Protein AF-A0A8J5MDT6-F1 (afdb_monomer)

Mean predicted aligned error: 13.8 Å

Secondary structure (DSSP, 8-state):
------------PPP--HHHHHHHTS-STTHHHHHHSS-HHHHHHHHHHHHHHHHHH--STT--HHHHHHHHHHHHTT--HHHHHHTTT--HHHHHHHHHHHHHHHHH-GGG-------HHHHHHHHHHHHHHSGGG-S-S--STTS-----PPPPPHHHHSSHHHHTTTTGGG--------

pLDDT: mean 74.04, std 18.77, range [28.3, 94.19]

Radius of gyration: 22.98 Å; Cα contacts (8 Å, |Δi|>4): 116; chains: 1; bounding box: 79×36×58 Å

Nearest PDB structures (foldseek):
  5xym-assembly1_Q  TM=2.644E-01  e=5.176E+00  Mycolicibacterium smegmatis MC2 155
  9d7s-assembly1_1U  TM=2.833E-01  e=6.762E+00  Thermus thermophilus HB8
  5hcr-assembly1_1U  TM=2.808E-01  e=7.939E+00  Thermus thermophilus HB8

Organism: NCBI:txid2496075

Foldseek 3Di:
DDDPPPPPDPPPDDAQDPVCCCVPQVVPVCSCCLQQVDDPVVVVVVQVQLQVQLCVLPVDPPDRSSLLCQLLSNVVSPHDPCRSCVSGVDDPVVSVSSNVSNVVSLCPRPVNDDDFDPDPVVQVVQQVVQLVVDDVSQSHSDRDDPQQDDDDDDQDDCVGPVDSVVVCVVVVVRPDDDPDDD

Sequence (182 aa):
MYAFNVRSEKTVFPPFLWSGYISGVLARPGGFQRRYRMSYDEFSQLCGLQEPTLRILHTYPSVHAVIVLHRTLRWLAGGSYDDISAVAMMSVPTFFGYVNSGKTALLACEELAIRFQTARDEMKAQCEAFATKSLEGVLRGCIRDVDGWLCKIKTPTKREAGHVTSFFWALRLLRYKCTSLI

Solvent-accessible surface area (backbone atoms only — not comparable to full-atom values): 11335 Å² total; per-residue (Å²): 140,82,83,82,78,77,73,75,76,78,77,78,70,78,78,69,52,64,69,58,46,44,67,58,76,32,59,48,91,62,36,45,34,75,53,56,74,44,52,68,66,61,50,52,51,49,31,64,68,40,36,69,55,41,44,69,78,37,83,52,88,85,62,48,38,60,64,29,44,51,49,26,40,28,44,74,65,67,49,51,68,68,68,63,34,66,70,54,77,58,55,70,68,60,52,54,49,33,31,49,52,33,49,52,38,54,72,68,32,71,93,67,52,84,79,77,80,82,51,67,68,62,42,48,53,42,14,52,54,40,20,72,74,28,75,93,45,72,41,61,81,40,64,71,90,82,63,81,80,85,76,87,72,82,80,63,47,55,87,76,56,68,49,53,71,64,67,49,65,79,56,62,82,70,75,71,85,86,87,85,85,134

Structure (mmCIF, N/CA/C/O backbone):
data_AF-A0A8J5MDT6-F1
#
_entry.id   AF-A0A8J5MDT6-F1
#
loop_
_atom_site.group_PDB
_atom_site.id
_atom_site.type_symbol
_atom_site.label_atom_id
_atom_site.label_alt_id
_atom_site.label_comp_id
_atom_site.label_asym_id
_atom_site.label_entity_id
_atom_site.label_seq_id
_atom_site.pdbx_PDB_ins_code
_atom_site.Cartn_x
_atom_site.Cartn_y
_atom_site.Cartn_z
_atom_site.occupancy
_atom_site.B_iso_or_equiv
_atom_site.auth_seq_id
_atom_site.auth_comp_id
_atom_site.auth_asym_id
_atom_site.auth_atom_id
_atom_site.pdbx_PDB_model_num
ATOM 1 N N . MET A 1 1 ? 55.042 -1.200 -14.329 1.00 34.59 1 MET A N 1
ATOM 2 C CA . MET A 1 1 ? 53.905 -0.794 -13.477 1.00 34.59 1 MET A CA 1
ATOM 3 C C . MET A 1 1 ? 52.784 -0.349 -14.413 1.00 34.59 1 MET A C 1
ATOM 5 O O . MET A 1 1 ? 52.795 0.786 -14.859 1.00 34.59 1 MET A O 1
ATOM 9 N N . TYR A 1 2 ? 51.911 -1.272 -14.830 1.00 31.11 2 TYR A N 1
ATOM 10 C CA . TYR A 1 2 ? 50.769 -0.965 -15.700 1.00 31.11 2 TYR A CA 1
ATOM 11 C C . TYR A 1 2 ? 49.520 -0.857 -14.825 1.00 31.11 2 TYR A C 1
ATOM 13 O O . TYR A 1 2 ? 49.143 -1.821 -14.163 1.00 31.11 2 TYR A O 1
ATOM 21 N N . ALA A 1 3 ? 48.921 0.331 -14.784 1.00 35.47 3 ALA A N 1
ATOM 22 C CA . ALA A 1 3 ? 47.657 0.561 -14.103 1.00 35.47 3 ALA A CA 1
ATOM 23 C C . ALA A 1 3 ? 46.526 -0.080 -14.922 1.00 35.47 3 ALA A C 1
ATOM 25 O O . ALA A 1 3 ? 46.226 0.366 -16.030 1.00 35.47 3 ALA A O 1
ATOM 26 N N . PHE A 1 4 ? 45.903 -1.129 -14.382 1.00 34.78 4 PHE A N 1
ATOM 27 C CA . PHE A 1 4 ? 44.646 -1.652 -14.908 1.00 34.78 4 PHE A CA 1
ATOM 28 C C . PHE A 1 4 ? 43.549 -0.616 -14.661 1.00 34.78 4 PHE A C 1
ATOM 30 O O . PHE A 1 4 ? 43.058 -0.446 -13.546 1.00 34.78 4 PHE A O 1
ATOM 37 N N . ASN A 1 5 ? 43.181 0.102 -15.717 1.00 39.88 5 ASN A N 1
ATOM 38 C CA . ASN A 1 5 ? 42.024 0.980 -15.728 1.00 39.88 5 ASN A CA 1
ATOM 39 C C . ASN A 1 5 ? 40.770 0.108 -15.878 1.00 39.88 5 ASN A C 1
ATOM 41 O O . ASN A 1 5 ? 40.308 -0.155 -16.988 1.00 39.88 5 ASN A O 1
ATOM 45 N N . VAL A 1 6 ? 40.250 -0.394 -14.756 1.00 41.84 6 VAL A N 1
ATOM 46 C CA . VAL A 1 6 ? 38.945 -1.061 -14.720 1.00 41.84 6 VAL A CA 1
ATOM 47 C C . VAL A 1 6 ? 37.882 0.032 -14.810 1.00 41.84 6 VAL A C 1
ATOM 49 O O . VAL A 1 6 ? 37.354 0.502 -13.804 1.00 41.84 6 VAL A O 1
ATOM 52 N N . ARG A 1 7 ? 37.572 0.476 -16.033 1.00 40.22 7 ARG A N 1
ATOM 53 C CA . ARG A 1 7 ? 36.274 1.105 -16.297 1.00 40.22 7 ARG A CA 1
ATOM 54 C C . ARG A 1 7 ? 35.228 0.062 -15.930 1.00 40.22 7 ARG A C 1
ATOM 56 O O . ARG A 1 7 ? 35.138 -0.957 -16.606 1.00 40.22 7 ARG A O 1
ATOM 63 N N . SER A 1 8 ? 34.486 0.293 -14.849 1.00 44.97 8 SER A N 1
ATOM 64 C CA . SER A 1 8 ? 33.349 -0.556 -14.527 1.00 44.97 8 SER A CA 1
ATOM 65 C C . SER A 1 8 ? 32.383 -0.502 -15.706 1.00 44.97 8 SER A C 1
ATOM 67 O O . SER A 1 8 ? 31.845 0.552 -16.057 1.00 44.97 8 SER A O 1
ATOM 69 N N . GLU A 1 9 ? 32.210 -1.639 -16.373 1.00 41.88 9 GLU A N 1
ATOM 70 C CA . GLU A 1 9 ? 31.070 -1.838 -17.249 1.00 41.88 9 GLU A CA 1
ATOM 71 C C . GLU A 1 9 ? 29.835 -1.526 -16.412 1.00 41.88 9 GLU A C 1
ATOM 73 O O . GLU A 1 9 ? 29.580 -2.159 -15.384 1.00 41.88 9 GLU A O 1
ATOM 78 N N . LYS A 1 10 ? 29.092 -0.489 -16.805 1.00 43.84 10 LYS A N 1
ATOM 79 C CA . LYS A 1 10 ? 27.759 -0.265 -16.264 1.00 43.84 10 LYS A CA 1
ATOM 80 C C . LYS A 1 10 ? 26.951 -1.478 -16.694 1.00 43.84 10 LYS A C 1
ATOM 82 O O . LYS A 1 10 ? 26.523 -1.547 -17.842 1.00 43.84 10 LYS A O 1
ATOM 87 N N . THR A 1 11 ? 26.795 -2.446 -15.801 1.00 40.41 11 THR A N 1
ATOM 88 C CA . THR A 1 11 ? 25.874 -3.559 -15.976 1.00 40.41 11 THR A CA 1
ATOM 89 C C . THR A 1 11 ? 24.492 -2.947 -16.159 1.00 40.41 11 THR A C 1
ATOM 91 O O . THR A 1 11 ? 23.877 -2.441 -15.221 1.00 40.41 11 THR A O 1
ATOM 94 N N . VAL A 1 12 ? 24.042 -2.884 -17.412 1.00 46.53 12 VAL A N 1
ATOM 95 C CA . VAL A 1 12 ? 22.693 -2.446 -17.749 1.00 46.53 12 VAL A CA 1
ATOM 96 C C . VAL A 1 12 ? 21.788 -3.606 -17.378 1.00 46.53 12 VAL A C 1
ATOM 98 O O . VAL A 1 12 ? 21.647 -4.570 -18.127 1.00 46.53 12 VAL A O 1
ATOM 101 N N . PHE A 1 13 ? 21.243 -3.555 -16.168 1.00 48.62 13 PHE A N 1
ATOM 102 C CA . PHE A 1 13 ? 20.268 -4.541 -15.733 1.00 48.62 13 PHE A CA 1
ATOM 103 C C . PHE A 1 13 ? 18.990 -4.396 -16.565 1.00 48.62 13 PHE A C 1
ATOM 105 O O . PHE A 1 13 ? 18.588 -3.268 -16.876 1.00 48.62 13 PHE A O 1
ATOM 112 N N . PRO A 1 14 ? 18.351 -5.514 -16.947 1.00 55.12 14 PRO A N 1
ATOM 113 C CA . PRO A 1 14 ? 17.108 -5.455 -17.692 1.00 55.12 14 PRO A CA 1
ATOM 114 C C . PRO A 1 14 ? 16.047 -4.708 -16.870 1.00 55.12 14 PRO A C 1
ATOM 116 O O . PRO A 1 14 ? 16.011 -4.836 -15.641 1.00 55.12 14 PRO A O 1
ATOM 119 N N . PRO A 1 15 ? 15.181 -3.917 -17.524 1.00 66.06 15 PRO A N 1
ATOM 120 C CA . PRO A 1 15 ? 14.106 -3.219 -16.838 1.00 66.06 15 PRO A CA 1
ATOM 121 C C . PRO A 1 15 ? 13.220 -4.229 -16.109 1.00 66.06 15 PRO A C 1
ATOM 123 O O . PRO A 1 15 ? 12.985 -5.334 -16.594 1.00 66.06 15 PRO A O 1
ATOM 126 N N . PHE A 1 16 ? 12.716 -3.851 -14.936 1.00 75.56 16 PHE A N 1
ATOM 127 C CA . PHE A 1 16 ? 11.776 -4.682 -14.189 1.00 75.56 16 PHE A CA 1
ATOM 128 C C . PHE A 1 16 ? 10.553 -5.027 -15.056 1.00 75.56 16 PHE A C 1
ATOM 130 O O . PHE A 1 16 ? 9.755 -4.153 -15.399 1.00 75.56 16 PHE A O 1
ATOM 137 N N . LEU A 1 17 ? 10.404 -6.311 -15.397 1.00 80.25 17 LEU A N 1
ATOM 138 C CA . LEU A 1 17 ? 9.296 -6.818 -16.204 1.00 80.25 17 LEU A CA 1
ATOM 139 C C . LEU A 1 17 ? 8.164 -7.300 -15.297 1.00 80.25 17 LEU A C 1
ATOM 141 O O . LEU A 1 17 ? 8.220 -8.390 -14.723 1.00 80.25 17 LEU A O 1
ATOM 145 N N . TRP A 1 18 ? 7.100 -6.501 -15.211 1.00 83.75 18 TRP A N 1
ATOM 146 C CA . TRP A 1 18 ? 5.908 -6.834 -14.425 1.00 83.75 18 TRP A CA 1
ATOM 147 C C . TRP A 1 18 ? 5.300 -8.192 -14.802 1.00 83.75 18 TRP A C 1
ATOM 149 O O . TRP A 1 18 ? 4.945 -8.979 -13.927 1.00 83.75 18 TRP A O 1
ATOM 159 N N . SER A 1 19 ? 5.238 -8.504 -16.098 1.00 83.12 19 SER A N 1
ATOM 160 C CA . SER A 1 19 ? 4.716 -9.778 -16.606 1.00 83.12 19 SER A CA 1
ATOM 161 C C . SER A 1 19 ? 5.521 -10.985 -16.110 1.00 83.12 19 SER A C 1
ATOM 163 O O . SER A 1 19 ? 4.940 -11.993 -15.701 1.00 83.12 19 SER A O 1
ATOM 165 N N . GLY A 1 20 ? 6.852 -10.871 -16.075 1.00 83.06 20 GLY A N 1
ATOM 166 C CA . GLY A 1 20 ? 7.742 -11.889 -15.511 1.00 83.06 20 GLY A CA 1
ATOM 167 C C . GLY A 1 20 ? 7.552 -12.048 -14.001 1.00 83.06 20 GLY A C 1
ATOM 168 O O . GLY A 1 20 ? 7.506 -13.161 -13.481 1.00 83.06 20 GLY A O 1
ATOM 169 N N . TYR A 1 21 ? 7.356 -10.938 -13.286 1.00 83.56 21 TYR A N 1
ATOM 170 C CA . TYR A 1 21 ? 7.094 -10.971 -11.848 1.00 83.56 21 TYR A CA 1
ATOM 171 C C . TYR A 1 21 ? 5.759 -11.648 -11.506 1.00 83.56 21 TYR A C 1
ATOM 173 O O . TYR A 1 21 ? 5.698 -12.465 -10.582 1.00 83.56 21 TYR A O 1
ATOM 181 N N . ILE A 1 22 ? 4.707 -11.356 -12.277 1.00 83.50 22 ILE A N 1
ATOM 182 C CA . ILE A 1 22 ? 3.384 -11.972 -12.129 1.00 83.50 22 ILE A CA 1
ATOM 183 C C . ILE A 1 22 ? 3.453 -13.478 -12.396 1.00 83.50 22 ILE A C 1
ATOM 185 O O . ILE A 1 22 ? 3.035 -14.270 -11.553 1.00 83.50 22 ILE A O 1
ATOM 189 N N . SER A 1 23 ? 4.024 -13.872 -13.537 1.00 82.62 23 SER A N 1
ATOM 190 C CA . SER A 1 23 ? 4.109 -15.277 -13.964 1.00 82.62 23 SER A CA 1
ATOM 191 C C . SER A 1 23 ? 5.090 -16.123 -13.144 1.00 82.62 23 SER A C 1
ATOM 193 O O . SER A 1 23 ? 4.925 -17.336 -13.069 1.00 82.62 23 SER A O 1
ATOM 195 N N . GLY A 1 24 ? 6.082 -15.511 -12.494 1.00 80.88 24 GLY A N 1
ATOM 196 C CA . GLY A 1 24 ? 7.022 -16.208 -11.617 1.00 80.88 24 GLY A CA 1
ATOM 197 C C . GLY A 1 24 ? 6.611 -16.168 -10.145 1.00 80.88 24 GLY A C 1
ATOM 198 O O . GLY A 1 24 ? 6.168 -17.156 -9.561 1.00 80.88 24 GLY A O 1
ATOM 199 N N . VAL A 1 25 ? 6.790 -15.006 -9.513 1.00 71.12 25 VAL A N 1
ATOM 200 C CA . VAL A 1 25 ? 6.700 -14.844 -8.049 1.00 71.12 25 VAL A CA 1
ATOM 201 C C . VAL A 1 25 ? 5.254 -14.896 -7.552 1.00 71.12 25 VAL A C 1
ATOM 203 O O . VAL A 1 25 ? 5.004 -15.317 -6.416 1.00 71.12 25 VAL A O 1
ATOM 206 N N . LEU A 1 26 ? 4.299 -14.479 -8.387 1.00 79.44 26 LEU A N 1
ATOM 207 C CA . LEU A 1 26 ? 2.890 -14.337 -8.010 1.00 79.44 26 LEU A CA 1
ATOM 208 C C . LEU A 1 26 ? 1.976 -15.423 -8.588 1.00 79.44 26 LEU A C 1
ATOM 210 O O . LEU A 1 26 ? 0.809 -15.459 -8.210 1.00 79.44 26 LEU A O 1
ATOM 214 N N . ALA A 1 27 ? 2.498 -16.343 -9.405 1.00 79.75 27 ALA A N 1
ATOM 215 C CA . ALA A 1 27 ? 1.718 -17.410 -10.041 1.00 79.75 27 ALA A CA 1
ATOM 216 C C . ALA A 1 27 ? 1.129 -18.435 -9.060 1.00 79.75 27 ALA A C 1
ATOM 218 O O . ALA A 1 27 ? 0.229 -19.197 -9.408 1.00 79.75 27 ALA A O 1
ATOM 219 N N . ARG A 1 28 ? 1.606 -18.465 -7.810 1.00 81.50 28 ARG A N 1
ATOM 220 C CA . ARG A 1 28 ? 1.028 -19.329 -6.774 1.00 81.50 28 ARG A CA 1
ATOM 221 C C . ARG A 1 28 ? -0.389 -18.854 -6.419 1.00 81.50 28 ARG A C 1
ATOM 223 O O . ARG A 1 28 ? -0.572 -17.649 -6.231 1.00 81.50 28 ARG A O 1
ATOM 230 N N . PRO A 1 29 ? -1.360 -19.758 -6.186 1.00 77.88 29 PRO A N 1
ATOM 231 C CA . PRO A 1 29 ? -2.708 -19.381 -5.761 1.00 77.88 29 PRO A CA 1
ATOM 232 C C . PRO A 1 29 ? -2.702 -18.428 -4.555 1.00 77.88 29 PRO A C 1
ATOM 234 O O . PRO A 1 29 ? -2.031 -18.670 -3.541 1.00 77.88 29 PRO A O 1
ATOM 237 N N . GLY A 1 30 ? -3.399 -17.295 -4.688 1.00 81.94 30 GLY A N 1
ATOM 238 C CA . GLY A 1 30 ? -3.454 -16.228 -3.679 1.00 81.94 30 GLY A CA 1
ATOM 239 C C . GLY A 1 30 ? -2.128 -15.495 -3.425 1.00 81.94 30 GLY A C 1
ATOM 240 O O . GLY A 1 30 ? -2.023 -14.746 -2.455 1.00 81.94 30 GLY A O 1
ATOM 241 N N . GLY A 1 31 ? -1.097 -15.705 -4.252 1.00 85.19 31 GLY A N 1
ATOM 242 C CA . GLY A 1 31 ? 0.218 -15.076 -4.102 1.00 85.19 31 GLY A CA 1
ATOM 243 C C . GLY A 1 31 ? 0.151 -13.553 -4.173 1.00 85.19 31 GLY A C 1
ATOM 244 O O . GLY A 1 31 ? 0.799 -12.876 -3.373 1.00 85.19 31 GLY A O 1
ATOM 245 N N . PHE A 1 32 ? -0.692 -13.031 -5.067 1.00 88.31 32 PHE A N 1
ATOM 246 C CA . PHE A 1 32 ? -0.976 -11.603 -5.171 1.00 88.31 32 PHE A CA 1
ATOM 247 C C . PHE A 1 32 ? -1.664 -11.080 -3.898 1.00 88.31 32 PHE A C 1
ATOM 249 O O . PHE A 1 32 ? -1.111 -10.235 -3.197 1.00 88.31 32 PHE A O 1
ATOM 256 N N . GLN A 1 33 ? -2.798 -11.678 -3.524 1.00 88.81 33 GLN A N 1
ATOM 257 C CA . GLN A 1 33 ? -3.576 -11.313 -2.333 1.00 88.81 33 GLN A CA 1
ATOM 258 C C . GLN A 1 33 ? -2.734 -11.266 -1.056 1.00 88.81 33 GLN A C 1
ATOM 260 O O . GLN A 1 33 ? -2.771 -10.289 -0.318 1.00 88.81 33 GLN A O 1
ATOM 265 N N . ARG A 1 34 ? -1.888 -12.271 -0.810 1.00 87.38 34 ARG A N 1
ATOM 266 C CA . ARG A 1 34 ? -1.035 -12.287 0.389 1.00 87.38 34 ARG A CA 1
ATOM 267 C C . ARG A 1 34 ? 0.008 -11.167 0.411 1.00 87.38 34 ARG A C 1
ATOM 269 O O . ARG A 1 34 ? 0.370 -10.700 1.485 1.00 87.38 34 ARG A O 1
ATOM 276 N N . ARG A 1 35 ? 0.524 -10.753 -0.751 1.00 87.94 35 ARG A N 1
ATOM 277 C CA . ARG A 1 35 ? 1.601 -9.752 -0.836 1.00 87.94 35 ARG A CA 1
ATOM 278 C C . ARG A 1 35 ? 1.100 -8.316 -0.897 1.00 87.94 35 ARG A C 1
ATOM 280 O O . ARG A 1 35 ? 1.822 -7.445 -0.415 1.00 87.94 35 ARG A O 1
ATOM 287 N N . TYR A 1 36 ? -0.066 -8.091 -1.497 1.00 89.38 36 TYR A N 1
ATOM 288 C CA . TYR A 1 36 ? -0.634 -6.758 -1.727 1.00 89.38 36 TYR A CA 1
ATOM 289 C C . TYR A 1 36 ? -1.911 -6.487 -0.935 1.00 89.38 36 TYR A C 1
ATOM 291 O O . TYR A 1 36 ? -2.349 -5.345 -0.899 1.00 89.38 36 TYR A O 1
ATOM 299 N N . ARG A 1 37 ? -2.487 -7.507 -0.282 1.00 89.88 37 ARG A N 1
ATOM 300 C CA . ARG A 1 37 ? -3.757 -7.429 0.464 1.00 89.88 37 ARG A CA 1
ATOM 301 C C . ARG A 1 37 ? -4.944 -6.982 -0.402 1.00 8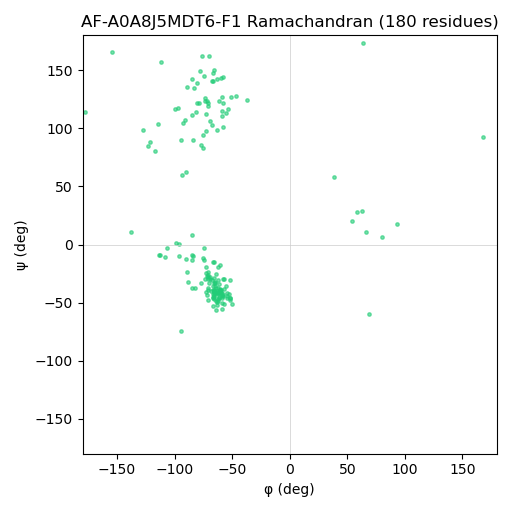9.88 37 ARG A C 1
ATOM 303 O O . ARG A 1 37 ? -5.875 -6.373 0.107 1.00 89.88 37 ARG A O 1
ATOM 310 N N . MET A 1 38 ? -4.880 -7.274 -1.700 1.00 91.19 38 MET A N 1
ATOM 311 C CA . MET A 1 38 ? -5.913 -6.976 -2.694 1.00 91.19 38 MET A CA 1
ATOM 312 C C . MET A 1 38 ? -5.830 -7.958 -3.867 1.00 91.19 38 MET A C 1
ATOM 314 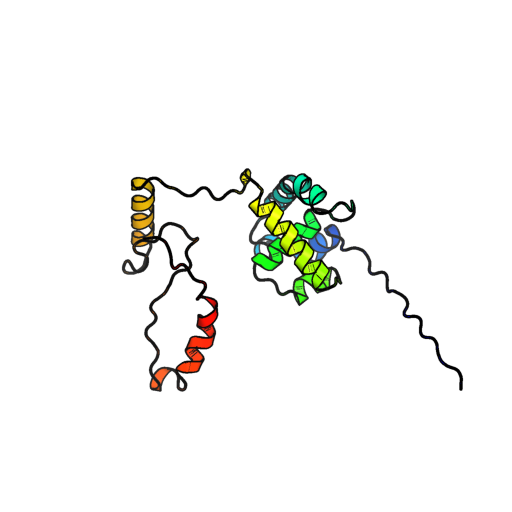O O . MET A 1 38 ? -4.823 -8.661 -4.016 1.00 91.19 38 MET A O 1
ATOM 318 N N . SER A 1 39 ? -6.861 -8.020 -4.709 1.00 91.06 39 SER A N 1
ATOM 319 C CA . SER A 1 39 ? -6.853 -8.852 -5.919 1.00 91.06 39 SER A CA 1
ATOM 320 C C . SER A 1 39 ? -6.016 -8.223 -7.028 1.00 91.06 39 SER A C 1
ATOM 322 O O . SER A 1 39 ? -5.710 -7.030 -7.009 1.00 91.06 39 SER A O 1
ATOM 324 N N . TYR A 1 40 ? -5.633 -9.039 -8.011 1.00 89.69 40 TYR A N 1
ATOM 325 C CA . TYR A 1 40 ? -4.954 -8.521 -9.195 1.00 89.69 40 TYR A CA 1
ATOM 326 C C . TYR A 1 40 ? -5.863 -7.585 -10.003 1.00 89.69 40 TYR A C 1
ATOM 328 O O . TYR A 1 40 ? -5.394 -6.560 -10.490 1.00 89.69 40 TYR A O 1
ATOM 336 N N . ASP A 1 41 ? -7.157 -7.898 -10.093 1.00 91.00 41 ASP A N 1
ATOM 337 C CA . ASP A 1 41 ? -8.121 -7.093 -10.845 1.00 91.00 41 ASP A CA 1
ATOM 338 C C . ASP A 1 41 ? -8.302 -5.711 -10.212 1.00 91.00 41 ASP A C 1
ATOM 340 O O . ASP A 1 41 ? -8.179 -4.699 -10.901 1.00 91.00 41 ASP A O 1
ATOM 344 N N . GLU A 1 42 ? -8.478 -5.645 -8.888 1.00 92.19 42 GLU A N 1
ATOM 345 C CA . GLU A 1 42 ? -8.513 -4.376 -8.147 1.00 92.19 42 GLU A CA 1
ATOM 346 C C . GLU A 1 42 ? -7.195 -3.605 -8.302 1.00 92.19 42 GLU A C 1
ATOM 348 O O . GLU A 1 42 ? -7.200 -2.385 -8.449 1.00 92.19 42 GLU A O 1
ATOM 353 N N . PHE A 1 43 ? -6.051 -4.299 -8.307 1.00 93.19 43 PHE A N 1
ATOM 354 C CA . PHE A 1 43 ? -4.756 -3.651 -8.517 1.00 93.19 43 PHE A CA 1
ATOM 355 C C . PHE A 1 43 ? -4.648 -3.060 -9.925 1.00 93.19 43 PHE A C 1
ATOM 357 O O . PHE A 1 43 ? -4.144 -1.950 -10.090 1.00 93.19 43 PHE A O 1
ATOM 364 N N . SER A 1 44 ? -5.134 -3.769 -10.945 1.00 92.06 44 SER A N 1
ATOM 365 C CA . SER A 1 44 ? -5.148 -3.278 -12.323 1.00 92.06 44 SER A CA 1
ATOM 366 C C . SER A 1 44 ? -6.082 -2.078 -12.481 1.00 92.06 44 SER A C 1
ATOM 368 O O . SER A 1 44 ? -5.721 -1.116 -13.159 1.00 92.06 44 SER A O 1
ATOM 370 N N . GLN A 1 45 ? -7.249 -2.101 -11.831 1.00 93.75 45 GLN A N 1
ATOM 371 C CA . GLN A 1 45 ? -8.166 -0.958 -11.792 1.00 93.75 45 GLN A CA 1
ATOM 372 C C . GLN A 1 45 ? -7.504 0.249 -11.125 1.00 93.75 45 GLN A C 1
ATOM 374 O O . GLN A 1 45 ? -7.523 1.348 -11.676 1.00 93.75 45 GL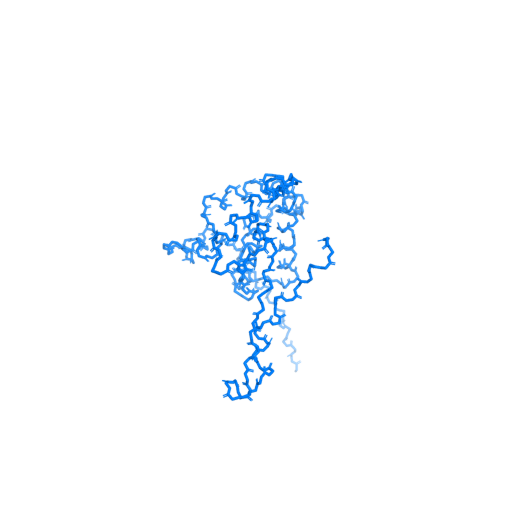N A O 1
ATOM 379 N N . LEU A 1 46 ? -6.836 0.030 -9.990 1.00 94.19 46 LEU A N 1
ATOM 380 C CA . LEU A 1 46 ? -6.083 1.066 -9.294 1.00 94.19 46 LEU A CA 1
ATOM 381 C C . LEU A 1 46 ? -4.960 1.641 -10.165 1.00 94.19 46 LEU A C 1
ATOM 383 O O . LEU A 1 46 ? -4.770 2.853 -10.189 1.00 94.19 46 LEU A O 1
ATOM 387 N N . CYS A 1 47 ? -4.238 0.805 -10.914 1.00 92.88 47 CYS A N 1
ATOM 388 C CA . CYS A 1 47 ? -3.237 1.286 -11.866 1.00 92.88 47 CYS A CA 1
ATOM 389 C C . CYS A 1 47 ? -3.858 2.206 -12.917 1.00 92.88 47 CYS A C 1
ATOM 391 O O . CYS A 1 47 ? -3.318 3.281 -13.150 1.00 92.88 47 CYS A O 1
ATOM 393 N N . GLY A 1 48 ? -5.001 1.824 -13.496 1.00 92.31 48 GLY A N 1
ATOM 394 C CA . GLY A 1 48 ? -5.727 2.666 -14.449 1.00 92.31 48 GLY A CA 1
ATOM 395 C C . GLY A 1 48 ? -6.157 4.005 -13.847 1.00 92.31 48 GLY A C 1
ATOM 396 O O . GLY A 1 48 ? -5.994 5.043 -14.484 1.00 92.31 48 GLY A O 1
ATOM 397 N N . LEU A 1 49 ? -6.624 3.987 -12.598 1.00 93.00 49 LEU A N 1
ATOM 398 C CA . LEU A 1 49 ? -7.058 5.178 -11.870 1.00 93.00 49 LEU A CA 1
ATOM 399 C C . LEU A 1 49 ? -5.903 6.146 -11.570 1.00 93.00 49 LEU A C 1
ATOM 401 O O . LEU A 1 49 ? -6.064 7.357 -11.669 1.00 93.00 49 LEU A O 1
ATOM 405 N N . GLN A 1 50 ? -4.726 5.618 -11.221 1.00 92.50 50 GLN A N 1
ATOM 406 C CA . GLN A 1 50 ? -3.565 6.432 -10.838 1.00 92.50 50 GLN A CA 1
ATOM 407 C C . GLN A 1 50 ? -2.660 6.822 -12.013 1.00 92.50 50 GLN A C 1
ATOM 409 O O . GLN A 1 50 ? -1.792 7.681 -11.852 1.00 92.50 50 GLN A O 1
ATOM 414 N N . GLU A 1 51 ? -2.835 6.211 -13.186 1.00 90.06 51 GLU A N 1
ATOM 415 C CA . GLU A 1 51 ? -2.009 6.458 -14.370 1.00 90.06 51 GLU A CA 1
ATOM 416 C C . GLU A 1 51 ? -1.942 7.953 -14.760 1.00 90.06 51 GLU A C 1
ATOM 418 O O . GLU A 1 51 ? -0.828 8.436 -14.985 1.00 90.06 51 GLU A O 1
ATOM 423 N N . PRO A 1 52 ? -3.047 8.736 -14.779 1.00 89.25 52 PRO A N 1
ATOM 424 C CA . PRO A 1 52 ? -2.983 10.164 -15.104 1.00 89.25 52 PRO A CA 1
ATOM 425 C C . PRO A 1 52 ? -2.139 10.961 -14.100 1.00 89.25 52 PRO A C 1
ATOM 427 O O . PRO A 1 52 ? -1.255 11.723 -14.490 1.00 89.25 52 PRO A O 1
ATOM 430 N N . THR A 1 53 ? -2.358 10.742 -12.803 1.00 89.25 53 THR A N 1
ATOM 431 C CA . THR A 1 53 ? -1.657 11.452 -11.724 1.00 89.25 53 THR A CA 1
ATOM 432 C C . THR A 1 53 ? -0.171 11.106 -11.694 1.00 89.25 53 THR A C 1
ATOM 434 O O . THR A 1 53 ? 0.685 11.983 -11.562 1.00 89.25 53 THR A O 1
ATOM 437 N N . LEU A 1 54 ? 0.168 9.827 -11.866 1.00 88.50 54 LEU A N 1
ATOM 438 C CA . LEU A 1 54 ? 1.555 9.366 -11.837 1.00 88.50 54 LEU A CA 1
ATOM 439 C C . LEU A 1 54 ? 2.355 9.813 -13.063 1.00 88.50 54 LEU A C 1
ATOM 441 O O . LEU A 1 54 ? 3.548 10.078 -12.922 1.00 88.50 54 LEU A O 1
ATOM 445 N N . ARG A 1 55 ? 1.714 9.992 -14.226 1.00 85.69 55 ARG A N 1
ATOM 446 C CA . ARG A 1 55 ? 2.343 10.610 -15.408 1.00 85.69 55 ARG A CA 1
ATOM 447 C C . ARG A 1 55 ? 2.716 12.075 -15.189 1.00 85.69 55 ARG A C 1
ATOM 449 O O . ARG A 1 55 ? 3.713 12.532 -15.738 1.00 85.69 55 ARG A O 1
ATOM 456 N N . ILE A 1 56 ? 1.953 12.809 -14.378 1.00 85.00 56 ILE A N 1
ATOM 457 C CA . ILE A 1 56 ? 2.285 14.197 -14.017 1.00 85.00 56 ILE A CA 1
ATOM 458 C C . ILE A 1 56 ? 3.486 14.222 -13.063 1.00 85.00 56 ILE A C 1
ATOM 460 O O . ILE A 1 56 ? 4.407 15.016 -13.245 1.00 85.00 56 ILE A O 1
ATOM 464 N N . LEU A 1 57 ? 3.504 13.326 -12.070 1.00 83.38 57 LEU A N 1
ATOM 465 C CA . LEU A 1 57 ? 4.594 13.228 -11.089 1.00 83.38 57 LEU A CA 1
ATOM 466 C C . LEU A 1 57 ? 5.899 12.678 -11.687 1.00 83.38 57 LEU A C 1
ATOM 468 O O . LEU A 1 57 ? 6.985 12.965 -11.180 1.00 83.38 57 LEU A O 1
ATOM 472 N N . HIS A 1 58 ? 5.807 11.893 -12.759 1.00 80.25 58 HIS A N 1
ATOM 473 C CA . HIS A 1 58 ? 6.945 11.328 -13.469 1.00 80.25 58 HIS A CA 1
ATOM 474 C C . HIS A 1 58 ? 6.850 11.636 -14.964 1.00 80.25 58 HIS A C 1
ATOM 476 O O . HIS A 1 58 ? 6.218 10.914 -15.725 1.00 80.25 58 HIS A O 1
ATOM 482 N N . THR A 1 59 ? 7.564 12.675 -15.403 1.00 66.19 59 THR A N 1
ATOM 483 C CA . THR A 1 59 ? 7.592 13.125 -16.807 1.00 66.19 59 THR A CA 1
ATOM 484 C C . THR A 1 59 ? 8.165 12.076 -17.772 1.00 66.19 59 THR A C 1
ATOM 486 O O . THR A 1 59 ? 7.944 12.152 -18.978 1.00 66.19 59 THR A O 1
ATOM 489 N N . TYR A 1 60 ? 8.912 11.091 -17.263 1.00 69.25 60 TYR A N 1
ATOM 490 C CA . TYR A 1 60 ? 9.506 10.040 -18.083 1.00 69.25 60 TYR A CA 1
ATOM 491 C C . TYR A 1 60 ? 8.479 8.947 -18.420 1.00 69.25 60 TYR A C 1
ATOM 493 O O . TYR A 1 60 ? 8.003 8.271 -17.506 1.00 69.25 60 TYR A O 1
ATOM 501 N N . PRO A 1 61 ? 8.214 8.675 -19.715 1.00 61.31 61 PRO A N 1
ATOM 502 C CA . PRO A 1 61 ? 7.231 7.674 -20.147 1.00 61.31 61 PRO A CA 1
ATOM 503 C C . PRO A 1 61 ? 7.533 6.243 -19.687 1.00 61.31 61 PRO A C 1
ATOM 505 O O . PRO A 1 61 ? 6.658 5.385 -19.723 1.00 61.31 61 PRO A O 1
ATOM 508 N N . SER A 1 62 ? 8.776 5.974 -19.282 1.00 65.12 62 SER A N 1
ATOM 509 C CA . SER A 1 62 ? 9.236 4.668 -18.810 1.00 65.12 62 SER A CA 1
ATOM 510 C C . SER A 1 62 ? 8.761 4.322 -17.394 1.00 65.12 62 SER A C 1
ATOM 512 O O . SER A 1 62 ? 8.904 3.175 -16.964 1.00 65.12 62 SER A O 1
ATOM 514 N N . VAL A 1 63 ? 8.208 5.287 -16.650 1.00 69.31 63 VAL A N 1
ATOM 515 C CA . VAL A 1 63 ? 7.698 5.068 -15.293 1.00 69.31 63 VAL A CA 1
ATOM 516 C C . VAL A 1 63 ? 6.203 4.766 -15.354 1.00 69.31 63 VAL A C 1
ATOM 518 O O . VAL A 1 63 ? 5.362 5.654 -15.284 1.00 69.31 63 VAL A O 1
ATOM 521 N N . HIS A 1 64 ? 5.872 3.483 -15.476 1.00 81.62 64 HIS A N 1
ATOM 522 C CA . HIS A 1 64 ? 4.487 3.007 -15.471 1.00 81.62 64 HIS A CA 1
ATOM 523 C C . HIS A 1 64 ? 3.881 3.031 -14.059 1.00 81.62 64 HIS A C 1
ATOM 525 O O . HIS A 1 64 ? 4.576 2.678 -13.095 1.00 81.62 64 HIS A O 1
ATOM 531 N N . ALA A 1 65 ? 2.578 3.333 -13.923 1.00 88.19 65 ALA A N 1
ATOM 532 C CA . ALA A 1 65 ? 1.903 3.321 -12.618 1.00 88.19 65 ALA A CA 1
ATOM 533 C C . ALA A 1 65 ? 2.053 1.983 -11.898 1.00 88.19 65 ALA A C 1
ATOM 535 O O . ALA A 1 65 ? 2.268 1.951 -10.691 1.00 88.19 65 ALA A O 1
ATOM 536 N N . VAL A 1 66 ? 2.048 0.883 -12.652 1.00 89.31 66 VAL A N 1
ATOM 537 C CA . VAL A 1 66 ? 2.271 -0.477 -12.147 1.00 89.31 66 VAL A CA 1
ATOM 538 C C . VAL A 1 66 ? 3.564 -0.589 -11.333 1.00 89.31 66 VAL A C 1
ATOM 540 O O . VAL A 1 66 ? 3.573 -1.213 -10.275 1.00 89.31 66 VAL A O 1
ATOM 543 N N . ILE A 1 67 ? 4.658 0.030 -11.787 1.00 88.06 67 ILE A N 1
ATOM 544 C CA . ILE A 1 67 ? 5.963 -0.051 -11.113 1.00 88.06 67 ILE A CA 1
ATOM 545 C C . ILE A 1 67 ? 5.949 0.766 -9.822 1.00 88.06 67 ILE A C 1
ATOM 547 O O . ILE A 1 67 ? 6.495 0.330 -8.806 1.00 88.06 67 ILE A O 1
ATOM 551 N N . VAL A 1 68 ? 5.331 1.946 -9.859 1.00 90.94 68 VAL A N 1
ATOM 552 C CA . VAL A 1 68 ? 5.207 2.820 -8.691 1.00 90.94 68 VAL A CA 1
ATOM 553 C C . VAL A 1 68 ? 4.310 2.159 -7.642 1.00 90.94 68 VAL A C 1
ATOM 555 O O . VAL A 1 68 ? 4.741 1.940 -6.511 1.00 90.94 68 VAL A O 1
ATOM 558 N N . LEU A 1 69 ? 3.105 1.744 -8.036 1.00 92.94 69 LEU A N 1
ATOM 559 C CA . LEU A 1 69 ? 2.122 1.122 -7.152 1.00 92.94 69 LEU A CA 1
ATOM 560 C C . LEU A 1 69 ? 2.582 -0.228 -6.613 1.00 92.94 69 LEU A C 1
ATOM 562 O O . LEU A 1 69 ? 2.340 -0.508 -5.440 1.00 92.94 69 LEU A O 1
ATOM 566 N N . HIS A 1 70 ? 3.304 -1.032 -7.402 1.00 90.88 70 HIS A N 1
ATOM 567 C CA . HIS A 1 70 ? 3.940 -2.254 -6.911 1.00 90.88 70 HIS A CA 1
ATOM 568 C C . HIS A 1 70 ? 4.756 -1.977 -5.643 1.00 90.88 70 HIS A C 1
ATOM 570 O O . HIS A 1 70 ? 4.574 -2.640 -4.622 1.00 90.88 70 HIS A O 1
ATOM 576 N N . ARG A 1 71 ? 5.630 -0.968 -5.694 1.00 90.19 71 ARG A N 1
ATOM 577 C CA . ARG A 1 71 ? 6.543 -0.631 -4.595 1.00 90.19 71 ARG A CA 1
ATOM 578 C C . ARG A 1 71 ? 5.803 -0.026 -3.427 1.00 90.19 71 ARG A C 1
ATOM 580 O O . ARG A 1 71 ? 6.009 -0.451 -2.294 1.00 90.19 71 ARG A O 1
ATOM 587 N N . THR A 1 72 ? 4.940 0.943 -3.711 1.00 94.06 72 THR A N 1
ATOM 588 C CA . THR A 1 72 ? 4.174 1.647 -2.687 1.00 94.06 72 THR A CA 1
ATOM 589 C C . THR A 1 72 ? 3.315 0.671 -1.897 1.00 94.06 72 THR A C 1
ATOM 591 O O . THR A 1 72 ? 3.406 0.643 -0.674 1.00 94.06 72 THR A O 1
ATOM 594 N N . LEU A 1 73 ? 2.546 -0.189 -2.567 1.00 93.81 73 LEU A N 1
ATOM 595 C CA . LEU A 1 73 ? 1.661 -1.128 -1.881 1.00 93.81 73 LEU A CA 1
ATOM 596 C C . LEU A 1 73 ? 2.429 -2.244 -1.177 1.00 93.81 73 LEU A C 1
ATOM 598 O O . LEU A 1 73 ? 2.069 -2.607 -0.061 1.00 93.81 73 LEU A O 1
ATOM 602 N N . ARG A 1 74 ? 3.523 -2.755 -1.759 1.00 91.69 74 ARG A N 1
ATOM 603 C CA . ARG A 1 74 ? 4.384 -3.725 -1.063 1.00 91.69 74 ARG A CA 1
ATOM 604 C C . ARG A 1 74 ? 4.999 -3.135 0.200 1.00 91.69 74 ARG A C 1
ATOM 606 O O . ARG A 1 74 ? 5.022 -3.817 1.220 1.00 91.69 74 ARG A O 1
ATOM 613 N N . TRP A 1 75 ? 5.454 -1.885 0.140 1.00 93.75 75 TRP A N 1
ATOM 614 C CA . TRP A 1 75 ? 6.002 -1.170 1.288 1.00 93.75 75 TRP A CA 1
ATOM 615 C C . TRP A 1 75 ? 4.942 -0.971 2.377 1.00 93.75 75 TRP A C 1
ATOM 617 O O . TRP A 1 75 ? 5.162 -1.339 3.527 1.00 93.75 75 TRP A O 1
ATOM 627 N N . LEU A 1 76 ? 3.755 -0.476 2.011 1.00 92.00 76 LEU A N 1
ATOM 628 C CA . LEU A 1 76 ? 2.641 -0.272 2.947 1.00 92.00 76 LEU A CA 1
ATOM 629 C C . LEU A 1 76 ? 2.096 -1.588 3.527 1.00 92.00 76 LEU A C 1
ATOM 631 O O . LEU A 1 76 ? 1.635 -1.617 4.664 1.00 92.00 76 LEU A O 1
ATOM 635 N N . ALA A 1 77 ? 2.201 -2.696 2.791 1.00 90.88 77 ALA A N 1
ATOM 636 C CA . ALA A 1 77 ? 1.855 -4.028 3.283 1.00 90.88 77 ALA A CA 1
ATOM 637 C C . ALA A 1 77 ? 2.889 -4.611 4.272 1.00 90.88 77 ALA A C 1
ATOM 639 O O . ALA A 1 77 ? 2.653 -5.703 4.803 1.00 90.88 77 ALA A O 1
ATOM 640 N N . GLY A 1 78 ? 3.998 -3.903 4.528 1.00 89.38 78 GLY A N 1
ATOM 641 C CA . GLY A 1 78 ? 5.071 -4.302 5.445 1.00 89.38 78 GLY A CA 1
ATOM 642 C C . GLY A 1 78 ? 6.234 -5.052 4.788 1.00 89.38 78 GLY A C 1
ATOM 643 O O . GLY A 1 78 ? 6.976 -5.738 5.486 1.00 89.38 78 GLY A O 1
ATOM 644 N N . GLY A 1 79 ? 6.384 -4.979 3.461 1.00 89.25 79 GLY A N 1
ATOM 645 C CA . GLY A 1 79 ? 7.547 -5.527 2.757 1.00 89.25 79 GLY A CA 1
ATOM 646 C C . GLY A 1 79 ? 8.839 -4.781 3.102 1.00 89.25 79 GLY A C 1
ATOM 647 O O . GLY A 1 79 ? 8.821 -3.573 3.341 1.00 89.25 79 GLY A O 1
ATOM 648 N N . SER A 1 80 ? 9.965 -5.495 3.116 1.00 89.31 80 SER A N 1
ATOM 649 C CA . SER A 1 80 ? 11.277 -4.900 3.370 1.00 89.31 80 SER A CA 1
ATOM 650 C C . SER A 1 80 ? 11.800 -4.187 2.123 1.00 89.31 80 SER A C 1
ATOM 652 O O . SER A 1 80 ? 11.537 -4.601 0.994 1.00 89.31 80 SER A O 1
ATOM 654 N N . TYR A 1 81 ? 12.585 -3.126 2.317 1.00 88.12 81 TYR A N 1
ATOM 655 C CA . TYR A 1 81 ? 13.251 -2.443 1.207 1.00 88.12 81 TYR A CA 1
ATOM 656 C C . TYR A 1 81 ? 14.079 -3.424 0.368 1.00 88.12 81 TYR A C 1
ATOM 658 O O . TYR A 1 81 ? 13.971 -3.412 -0.857 1.00 88.12 81 TYR A O 1
ATOM 666 N N . ASP A 1 82 ? 14.856 -4.296 1.014 1.00 85.25 82 ASP A N 1
ATOM 667 C CA . ASP A 1 82 ? 15.709 -5.265 0.323 1.00 85.25 82 ASP A CA 1
ATOM 668 C C . ASP A 1 82 ? 14.875 -6.246 -0.511 1.00 85.25 82 ASP A C 1
ATOM 670 O O . ASP A 1 82 ? 15.247 -6.553 -1.641 1.00 85.25 82 ASP A O 1
ATOM 674 N N . ASP A 1 83 ? 13.702 -6.672 -0.023 1.00 85.56 83 ASP A N 1
ATOM 675 C CA . ASP A 1 83 ? 12.827 -7.595 -0.758 1.00 85.56 83 ASP A CA 1
ATOM 676 C C . ASP A 1 83 ? 12.211 -6.959 -2.012 1.00 85.56 83 ASP A C 1
ATOM 678 O O . ASP A 1 83 ? 12.149 -7.593 -3.069 1.00 85.56 83 ASP A O 1
ATOM 682 N N . ILE A 1 84 ? 11.799 -5.693 -1.917 1.00 86.94 84 ILE A N 1
ATOM 683 C CA . ILE A 1 84 ? 11.111 -4.994 -3.006 1.00 86.94 84 ILE A CA 1
ATOM 684 C C . ILE A 1 84 ? 12.129 -4.460 -4.021 1.00 86.94 84 ILE A C 1
ATOM 686 O O . ILE A 1 84 ? 11.884 -4.457 -5.231 1.00 86.94 84 ILE A O 1
ATOM 690 N N . SER A 1 85 ? 13.280 -3.985 -3.541 1.00 80.38 85 SER A N 1
ATOM 691 C CA . SER A 1 85 ? 14.336 -3.420 -4.382 1.00 80.38 85 SER A CA 1
ATOM 692 C C . SER A 1 85 ? 15.149 -4.493 -5.101 1.00 80.38 85 SER A C 1
ATOM 694 O O . SER A 1 85 ? 15.506 -4.256 -6.253 1.00 80.38 85 SER A O 1
ATOM 696 N N . ALA A 1 86 ? 15.360 -5.683 -4.519 1.00 71.19 86 ALA A N 1
ATOM 697 C CA . ALA A 1 86 ? 16.090 -6.782 -5.166 1.00 71.19 86 ALA A CA 1
ATOM 698 C C . ALA A 1 86 ? 15.470 -7.209 -6.504 1.00 71.19 86 ALA A C 1
ATOM 700 O O . ALA A 1 86 ? 16.177 -7.611 -7.423 1.00 71.19 86 ALA A O 1
ATOM 701 N N . VAL A 1 87 ? 14.153 -7.061 -6.645 1.00 68.12 87 VAL A N 1
ATOM 702 C CA . VAL A 1 87 ? 13.423 -7.404 -7.871 1.00 68.12 87 VAL A CA 1
ATOM 703 C C . VAL A 1 87 ? 13.683 -6.395 -9.005 1.00 68.12 87 VAL A C 1
ATOM 705 O O . VAL A 1 87 ? 13.467 -6.704 -10.174 1.00 68.12 87 VAL A O 1
ATOM 708 N N . ALA A 1 88 ? 14.156 -5.186 -8.686 1.00 63.25 88 ALA A N 1
ATOM 709 C CA . ALA A 1 88 ? 14.291 -4.100 -9.657 1.00 63.25 88 ALA A CA 1
ATOM 710 C C . ALA A 1 88 ? 15.591 -3.284 -9.556 1.00 63.25 88 ALA A C 1
ATOM 712 O O . ALA A 1 88 ? 15.674 -2.223 -10.172 1.00 63.25 88 ALA A O 1
ATOM 713 N N . MET A 1 89 ? 16.558 -3.756 -8.762 1.00 69.88 89 MET A N 1
ATOM 714 C CA . MET A 1 89 ? 17.940 -3.276 -8.638 1.00 69.88 89 MET A CA 1
ATOM 715 C C . MET A 1 89 ? 18.082 -1.750 -8.720 1.00 69.88 89 MET A C 1
ATOM 717 O O . MET A 1 89 ? 18.770 -1.211 -9.583 1.00 69.88 89 MET A O 1
ATOM 721 N N . MET A 1 90 ? 17.397 -1.042 -7.822 1.00 75.12 90 MET A N 1
ATOM 722 C CA . MET A 1 90 ? 17.374 0.420 -7.808 1.00 75.12 90 MET A CA 1
ATOM 723 C C . MET A 1 90 ? 18.083 1.013 -6.603 1.00 75.12 90 MET A C 1
ATOM 725 O O . MET A 1 90 ? 18.205 0.380 -5.558 1.00 75.12 90 MET A O 1
ATOM 729 N N . SER A 1 91 ? 18.505 2.267 -6.751 1.00 83.62 91 SER A N 1
ATOM 730 C CA . SER A 1 91 ? 19.057 3.029 -5.640 1.00 83.62 91 SER A CA 1
ATOM 731 C C . SER A 1 91 ? 17.997 3.304 -4.563 1.00 83.62 91 SER A C 1
ATOM 733 O O . SER A 1 91 ? 16.810 3.470 -4.869 1.00 83.62 91 SER A O 1
ATOM 735 N N . VAL A 1 92 ? 18.442 3.416 -3.308 1.00 85.88 92 VAL A N 1
ATOM 736 C CA . VAL A 1 92 ? 17.592 3.777 -2.160 1.00 85.88 92 VAL A CA 1
ATOM 737 C C . VAL A 1 92 ? 16.792 5.069 -2.423 1.00 85.88 92 VAL A C 1
ATOM 739 O O . VAL A 1 92 ? 15.576 5.059 -2.209 1.00 85.88 92 VAL A O 1
ATOM 742 N N . PRO A 1 93 ? 17.390 6.165 -2.945 1.00 86.44 93 PRO A N 1
ATO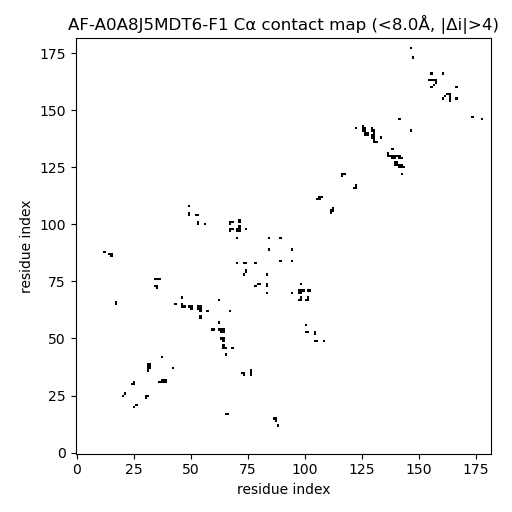M 743 C CA . PRO A 1 93 ? 16.633 7.381 -3.243 1.00 86.44 93 PRO A CA 1
ATOM 744 C C . PRO A 1 93 ? 15.539 7.175 -4.295 1.00 86.44 93 PRO A C 1
ATOM 746 O O . PRO A 1 93 ? 14.429 7.673 -4.126 1.00 86.44 93 PRO A O 1
ATOM 749 N N . THR A 1 94 ? 15.817 6.412 -5.357 1.00 86.06 94 THR A N 1
ATOM 750 C CA . THR A 1 94 ? 14.820 6.110 -6.397 1.00 86.06 94 THR A CA 1
ATOM 751 C C . THR A 1 94 ? 13.639 5.337 -5.818 1.00 86.06 94 THR A C 1
ATOM 753 O O . THR A 1 94 ? 12.488 5.657 -6.112 1.00 86.06 94 THR A O 1
ATOM 756 N N . PHE A 1 95 ? 13.915 4.354 -4.957 1.00 89.06 95 PHE A N 1
ATOM 757 C CA . PHE A 1 95 ? 12.880 3.568 -4.298 1.00 89.06 95 PHE A CA 1
ATOM 758 C C . PHE A 1 95 ? 11.933 4.443 -3.478 1.00 89.06 95 PHE A C 1
ATOM 760 O O . PHE A 1 95 ? 10.722 4.425 -3.703 1.00 89.06 95 PHE A O 1
ATOM 767 N N . PHE A 1 96 ? 12.479 5.239 -2.555 1.00 90.94 96 PHE A N 1
ATOM 768 C CA . PHE A 1 96 ? 11.655 6.094 -1.703 1.00 90.94 96 PHE A CA 1
ATOM 769 C C . PHE A 1 96 ? 11.001 7.238 -2.482 1.00 90.94 96 PHE A C 1
ATOM 771 O O . PHE A 1 96 ? 9.898 7.647 -2.124 1.00 90.94 96 PHE A O 1
ATOM 778 N N . GLY A 1 97 ? 11.612 7.691 -3.581 1.00 90.25 97 GLY A N 1
ATOM 779 C CA . GLY A 1 97 ? 10.986 8.592 -4.546 1.00 90.25 97 GLY A CA 1
ATOM 780 C C . GLY A 1 97 ? 9.689 8.010 -5.109 1.00 90.25 97 GLY A C 1
ATOM 781 O O . GLY A 1 97 ? 8.644 8.644 -5.000 1.00 90.25 97 GLY A O 1
ATOM 782 N N . TYR A 1 98 ? 9.716 6.770 -5.610 1.00 90.94 98 TYR A N 1
ATOM 783 C CA . TYR A 1 98 ? 8.505 6.105 -6.102 1.00 90.94 98 TYR A CA 1
ATOM 784 C C . TYR A 1 98 ? 7.484 5.831 -5.001 1.00 90.94 98 TYR A C 1
ATOM 786 O O . TYR A 1 98 ? 6.300 6.085 -5.202 1.00 90.94 98 TYR A O 1
ATOM 794 N N . VAL A 1 99 ? 7.918 5.374 -3.822 1.00 93.12 99 VAL A N 1
ATOM 795 C CA . VAL A 1 99 ? 6.997 5.172 -2.693 1.00 93.12 99 VAL A CA 1
ATOM 796 C C . VAL A 1 99 ? 6.282 6.479 -2.343 1.00 93.12 99 VAL A C 1
ATOM 798 O O . VAL A 1 99 ? 5.066 6.478 -2.151 1.00 93.12 99 VAL A O 1
ATOM 801 N N . ASN A 1 100 ? 7.007 7.600 -2.295 1.00 93.62 100 ASN A N 1
ATOM 802 C CA . ASN A 1 100 ? 6.427 8.914 -2.033 1.00 93.62 100 ASN A CA 1
ATOM 803 C C . ASN A 1 100 ? 5.463 9.351 -3.138 1.00 93.62 100 ASN A C 1
ATOM 805 O O . ASN A 1 100 ? 4.332 9.692 -2.809 1.00 93.62 100 ASN A O 1
ATOM 809 N N . SER A 1 101 ? 5.845 9.254 -4.414 1.00 92.56 101 SER A N 1
ATOM 810 C CA . SER A 1 101 ? 4.949 9.582 -5.530 1.00 92.56 101 SER A CA 1
ATOM 811 C C . SER A 1 101 ? 3.674 8.742 -5.523 1.00 92.56 101 SER A C 1
ATOM 813 O O . SER A 1 101 ? 2.584 9.281 -5.690 1.00 92.56 101 SER A O 1
ATOM 815 N N . GLY A 1 102 ? 3.784 7.435 -5.271 1.00 93.88 102 GLY A N 1
ATOM 816 C CA . GLY A 1 102 ? 2.620 6.559 -5.169 1.00 93.88 102 GLY A CA 1
ATOM 817 C C . GLY A 1 102 ? 1.711 6.935 -4.001 1.00 93.88 102 GLY A C 1
ATOM 818 O O . GLY A 1 102 ? 0.501 6.976 -4.176 1.00 93.88 102 GLY A O 1
ATOM 819 N N . LYS A 1 103 ? 2.264 7.278 -2.828 1.00 94.06 103 LYS A N 1
ATOM 820 C CA . LYS A 1 103 ? 1.456 7.794 -1.708 1.00 94.06 103 LYS A CA 1
ATOM 821 C C . LYS A 1 103 ? 0.755 9.097 -2.081 1.00 94.06 103 LYS A C 1
ATOM 823 O O . LYS A 1 103 ? -0.424 9.235 -1.792 1.00 94.06 103 LYS A O 1
ATOM 828 N N . THR A 1 104 ? 1.463 10.032 -2.712 1.00 93.06 104 THR A N 1
ATOM 829 C CA . THR A 1 104 ? 0.882 11.303 -3.158 1.00 93.06 104 THR A CA 1
ATOM 830 C C . THR A 1 104 ? -0.268 11.068 -4.129 1.00 93.06 104 THR A C 1
ATOM 832 O O . THR A 1 104 ? -1.322 11.666 -3.950 1.00 93.06 104 THR A O 1
ATOM 835 N N . ALA A 1 105 ? -0.104 10.165 -5.098 1.00 93.00 105 ALA A N 1
ATOM 836 C CA . ALA A 1 105 ? -1.164 9.815 -6.038 1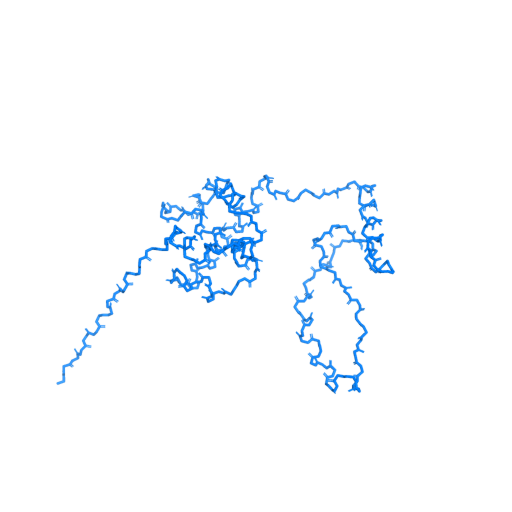.00 93.00 105 ALA A CA 1
ATOM 837 C C . ALA A 1 105 ? -2.382 9.200 -5.325 1.00 93.00 105 ALA A C 1
ATOM 839 O O . ALA A 1 105 ? -3.496 9.688 -5.488 1.00 93.00 105 ALA A O 1
ATOM 840 N N . LEU A 1 106 ? -2.158 8.217 -4.443 1.00 92.94 106 LEU A N 1
ATOM 841 C CA . LEU A 1 106 ? -3.227 7.580 -3.664 1.00 92.94 106 LEU A CA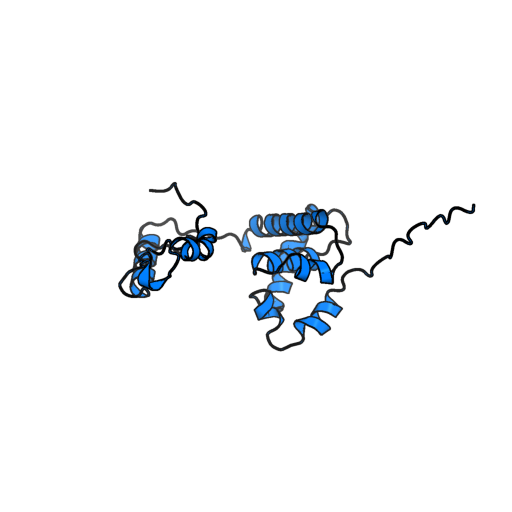 1
ATOM 842 C C . LEU A 1 106 ? -3.987 8.574 -2.776 1.00 92.94 106 LEU A C 1
ATOM 844 O O . LEU A 1 106 ? -5.207 8.503 -2.696 1.00 92.94 106 LEU A O 1
ATOM 848 N N . LEU A 1 107 ? -3.281 9.501 -2.121 1.00 91.06 107 LEU A N 1
ATOM 849 C CA . LEU A 1 107 ? -3.891 10.520 -1.260 1.00 91.06 107 LEU A CA 1
ATOM 850 C C . LEU A 1 107 ? -4.641 11.602 -2.048 1.00 91.06 107 LEU A C 1
ATOM 852 O O . LEU A 1 107 ? -5.557 12.211 -1.504 1.00 91.06 107 LEU A O 1
ATOM 856 N N . ALA A 1 108 ? -4.250 11.857 -3.297 1.00 90.06 108 ALA A N 1
ATOM 857 C CA . ALA A 1 108 ? -4.907 12.824 -4.175 1.00 90.06 108 ALA A CA 1
ATOM 858 C C . ALA A 1 108 ? -6.124 12.242 -4.916 1.00 90.06 108 ALA A C 1
ATOM 860 O O . ALA A 1 108 ? -6.850 12.984 -5.573 1.00 90.06 108 ALA A O 1
ATOM 861 N N . CYS A 1 109 ? -6.339 10.928 -4.842 1.00 91.06 109 CYS A N 1
ATOM 862 C CA . CYS A 1 109 ? -7.421 10.248 -5.537 1.00 91.06 109 CYS A CA 1
ATOM 863 C C . CYS A 1 109 ? -8.738 10.377 -4.767 1.00 91.06 109 CYS A C 1
ATOM 865 O O . CYS A 1 109 ? -8.889 9.835 -3.670 1.00 91.06 109 CYS A O 1
ATOM 867 N N . GLU A 1 110 ? -9.705 11.079 -5.356 1.00 90.31 110 GLU A N 1
ATOM 868 C CA . GLU A 1 110 ? -11.000 11.344 -4.728 1.00 90.31 110 GLU A CA 1
ATOM 869 C C . GLU A 1 110 ? -11.831 10.066 -4.549 1.00 90.31 110 GLU A C 1
ATOM 871 O O . GLU A 1 110 ? -12.500 9.884 -3.532 1.00 90.31 110 GLU A O 1
ATOM 876 N N . GLU A 1 111 ? -11.741 9.135 -5.496 1.00 89.31 111 GLU A N 1
ATOM 877 C CA . GLU A 1 111 ? -12.425 7.842 -5.453 1.00 89.31 111 GLU A CA 1
ATOM 878 C C . GLU A 1 111 ? -11.934 6.963 -4.294 1.00 89.31 111 GLU A C 1
ATOM 880 O O . GLU A 1 111 ? -12.675 6.112 -3.804 1.00 89.31 111 GLU A O 1
ATOM 885 N N . LEU A 1 112 ? -10.700 7.188 -3.834 1.00 87.94 112 LEU A N 1
ATOM 886 C CA . LEU A 1 112 ? -10.101 6.511 -2.681 1.00 87.94 112 LEU A CA 1
ATOM 887 C C . LEU A 1 112 ? -10.165 7.353 -1.403 1.00 87.94 112 LEU A C 1
ATOM 889 O O . LEU A 1 112 ? -9.675 6.916 -0.357 1.00 87.94 112 LEU A O 1
ATOM 893 N N . ALA A 1 113 ? -10.751 8.553 -1.460 1.00 86.50 113 ALA A N 1
ATOM 894 C CA . ALA A 1 113 ? -10.802 9.447 -0.320 1.00 86.50 113 ALA A CA 1
ATOM 895 C C . ALA A 1 113 ? -11.575 8.797 0.831 1.00 86.50 113 ALA A C 1
ATOM 897 O O . ALA A 1 113 ? -12.750 8.432 0.720 1.00 86.50 113 ALA A O 1
ATOM 898 N N . ILE A 1 114 ? -10.913 8.690 1.982 1.00 80.06 114 ILE A N 1
ATOM 899 C CA . ILE A 1 114 ? -11.548 8.201 3.200 1.00 80.06 114 ILE A CA 1
ATOM 900 C C . ILE A 1 114 ? -12.552 9.260 3.656 1.00 80.06 114 ILE A C 1
ATOM 902 O O . ILE A 1 114 ? -12.189 10.312 4.178 1.00 80.06 114 ILE A O 1
ATOM 906 N N . ARG A 1 115 ? -13.841 8.972 3.471 1.00 79.06 115 ARG A N 1
ATOM 907 C CA . ARG A 1 115 ? -14.929 9.829 3.952 1.00 79.06 115 ARG A CA 1
ATOM 908 C C . ARG A 1 115 ? -15.229 9.497 5.403 1.00 79.06 115 ARG A C 1
ATOM 910 O O . ARG A 1 115 ? -15.703 8.394 5.691 1.00 79.06 115 ARG A O 1
ATOM 917 N N . PHE A 1 116 ? -14.931 10.418 6.312 1.00 72.00 116 PHE A N 1
ATOM 918 C CA . PHE A 1 116 ? -15.256 10.277 7.729 1.00 72.00 116 PHE A CA 1
ATOM 919 C C . PHE A 1 116 ? -16.713 10.650 7.983 1.00 72.00 116 PHE A C 1
ATOM 921 O O . PHE A 1 116 ? -17.219 11.624 7.430 1.00 72.00 116 PHE A O 1
ATOM 928 N N . GLN A 1 117 ? -17.375 9.867 8.830 1.00 72.00 117 GLN A N 1
ATOM 929 C CA . GLN A 1 117 ? -18.682 10.240 9.352 1.00 72.00 117 GLN A CA 1
ATOM 930 C C . GLN A 1 117 ? -18.479 11.375 10.351 1.00 72.00 117 GLN A C 1
ATOM 932 O O . GLN A 1 117 ? -17.694 11.242 11.287 1.00 72.00 117 GLN A O 1
ATOM 937 N N . THR A 1 118 ? -19.153 12.497 10.126 1.00 77.56 118 THR A N 1
ATOM 938 C CA . THR A 1 118 ? -19.088 13.683 10.994 1.00 77.56 118 THR A CA 1
ATOM 939 C C . THR A 1 118 ? -20.375 13.883 11.792 1.00 77.56 118 THR A C 1
ATOM 941 O O . THR A 1 118 ? -20.413 14.694 12.718 1.00 77.56 118 THR A O 1
ATOM 944 N N . ALA A 1 119 ? -21.431 13.134 11.463 1.00 85.06 119 ALA A N 1
ATOM 945 C CA . ALA A 1 119 ? -22.690 13.159 12.186 1.00 85.06 119 ALA A CA 1
ATOM 946 C C . ALA A 1 119 ? -22.550 12.431 13.531 1.00 85.06 119 ALA A C 1
ATOM 948 O O . ALA A 1 119 ? -22.157 11.265 13.596 1.00 85.06 119 ALA A O 1
ATOM 949 N N . ARG A 1 120 ? -22.918 13.119 14.617 1.00 80.81 120 ARG A N 1
ATOM 950 C CA . ARG A 1 120 ? -22.789 12.615 15.994 1.00 80.81 120 ARG A CA 1
ATOM 951 C C . ARG A 1 120 ? -23.523 11.290 16.214 1.00 80.81 120 ARG A C 1
ATOM 953 O O . ARG A 1 120 ? -23.007 10.426 16.920 1.00 80.81 120 ARG A O 1
ATOM 960 N N . ASP A 1 121 ? -24.697 11.132 15.614 1.00 85.62 121 ASP A N 1
ATOM 961 C CA . ASP A 1 121 ? -25.514 9.930 15.783 1.00 85.62 121 ASP A CA 1
ATOM 962 C C . ASP A 1 121 ? -24.889 8.717 15.083 1.00 85.62 121 ASP A C 1
ATOM 964 O O . ASP A 1 121 ? -24.840 7.631 15.659 1.00 85.62 121 ASP A O 1
ATOM 968 N N . GLU A 1 122 ? -24.309 8.911 13.894 1.00 82.44 122 GLU A N 1
ATOM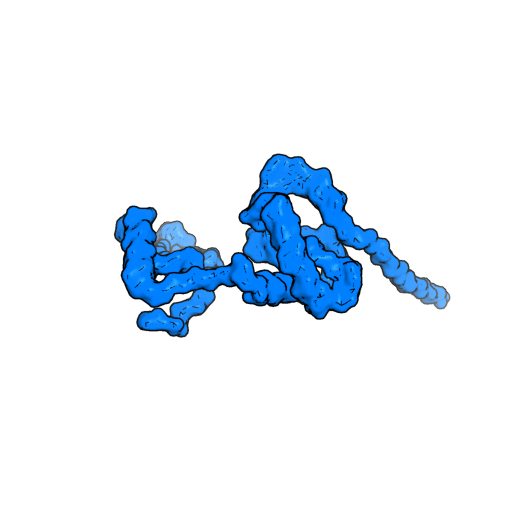 969 C CA . GLU A 1 122 ? -23.568 7.864 13.180 1.00 82.44 122 GLU A CA 1
ATOM 970 C C . GLU A 1 122 ? -22.300 7.459 13.942 1.00 82.44 122 GLU A C 1
ATOM 972 O O . GLU A 1 122 ? -22.039 6.272 14.145 1.00 82.44 122 GLU A O 1
ATOM 977 N N . MET A 1 123 ? -21.555 8.448 14.449 1.00 81.19 123 MET A N 1
ATOM 978 C CA . MET A 1 123 ? -20.377 8.231 15.293 1.00 81.19 123 MET A CA 1
ATOM 979 C C . MET A 1 123 ? -20.725 7.430 16.557 1.00 81.19 123 MET A C 1
ATOM 981 O O . MET A 1 123 ? -20.005 6.499 16.922 1.00 81.19 123 MET A O 1
ATOM 985 N N . LYS A 1 124 ? -21.849 7.748 17.213 1.00 83.50 124 LYS A N 1
ATOM 986 C CA . LYS A 1 124 ? -22.329 7.024 18.397 1.00 83.50 124 LYS A CA 1
ATOM 987 C C . LYS A 1 124 ? -22.723 5.584 18.058 1.00 83.50 124 LYS A C 1
ATOM 989 O O . LYS A 1 124 ? -22.294 4.667 18.756 1.00 83.50 124 LYS A O 1
ATOM 994 N N . ALA A 1 125 ? -23.456 5.378 16.965 1.00 84.31 125 ALA A N 1
ATOM 995 C CA . ALA A 1 125 ? -23.831 4.043 16.507 1.00 84.31 125 ALA A CA 1
ATOM 996 C C . ALA A 1 125 ? -22.599 3.176 16.188 1.00 84.31 125 ALA A C 1
ATOM 998 O O . ALA A 1 125 ? -22.559 1.994 16.533 1.00 84.31 125 ALA A O 1
ATOM 999 N N . GLN A 1 126 ? -21.555 3.756 15.585 1.00 80.25 126 GLN A N 1
ATOM 1000 C CA . GLN A 1 126 ? -20.298 3.046 15.339 1.00 80.25 126 GLN A CA 1
ATOM 1001 C C . GLN A 1 126 ? -19.564 2.689 16.633 1.00 80.25 126 GLN A C 1
ATOM 1003 O O . GLN A 1 126 ? -19.160 1.536 16.786 1.00 80.25 126 GLN A O 1
ATOM 1008 N N . CYS A 1 127 ? -19.445 3.628 17.576 1.00 81.12 127 CYS A N 1
ATOM 1009 C CA . CYS A 1 127 ? -18.890 3.366 18.908 1.00 81.12 127 CYS A CA 1
ATOM 1010 C C . CYS A 1 127 ? -19.575 2.181 19.595 1.00 81.12 127 CYS A C 1
ATOM 1012 O O . CYS A 1 127 ? -18.908 1.297 20.134 1.00 81.12 127 CYS A O 1
ATOM 1014 N N . GLU A 1 128 ? -20.908 2.161 19.579 1.00 83.62 128 GLU A N 1
ATOM 1015 C CA . GLU A 1 128 ? -21.710 1.098 20.187 1.00 83.62 128 GLU A CA 1
ATOM 1016 C C . GLU A 1 128 ? -21.504 -0.242 19.466 1.00 83.62 128 GLU A C 1
ATOM 1018 O O . GLU A 1 128 ? -21.335 -1.281 20.113 1.00 83.62 128 GLU A O 1
ATOM 1023 N N . ALA A 1 129 ? -21.421 -0.230 18.134 1.00 83.62 129 ALA A N 1
ATOM 1024 C CA . ALA A 1 129 ? -21.149 -1.426 17.342 1.00 83.62 129 ALA A CA 1
ATOM 1025 C C . ALA A 1 129 ? -19.755 -2.019 17.624 1.00 83.62 129 ALA A C 1
ATOM 1027 O O . ALA A 1 129 ? -19.617 -3.241 17.728 1.00 83.62 129 ALA A O 1
ATOM 1028 N N . PHE A 1 130 ? -18.727 -1.179 17.783 1.00 78.94 130 PHE A N 1
ATOM 1029 C CA . PHE A 1 130 ? -17.386 -1.622 18.182 1.00 78.94 130 PHE A CA 1
ATOM 1030 C C . PHE A 1 130 ? -17.369 -2.173 19.607 1.00 78.94 130 PHE A C 1
ATOM 1032 O O . PHE A 1 130 ? -16.833 -3.260 19.832 1.00 78.94 130 PHE A O 1
ATOM 1039 N N . ALA A 1 131 ? -18.016 -1.483 20.549 1.00 82.62 131 ALA A N 1
ATOM 1040 C CA . ALA A 1 131 ? -18.117 -1.943 21.929 1.00 82.62 131 ALA A CA 1
ATOM 1041 C C . ALA A 1 131 ? -18.808 -3.314 22.024 1.00 82.62 131 ALA A C 1
ATOM 1043 O O . ALA A 1 131 ? -18.349 -4.170 22.775 1.00 82.62 131 ALA A O 1
ATOM 1044 N N . THR A 1 132 ? -19.845 -3.552 21.213 1.00 83.75 132 THR A N 1
ATOM 1045 C CA . THR A 1 132 ? -20.579 -4.831 21.158 1.00 83.75 132 THR A CA 1
ATOM 1046 C C . THR A 1 132 ? -19.714 -5.985 20.642 1.00 83.75 132 THR A C 1
ATOM 1048 O O . THR A 1 132 ? -19.869 -7.122 21.077 1.00 83.75 132 THR A O 1
ATOM 1051 N N . LYS A 1 133 ? -18.780 -5.708 19.723 1.00 82.00 133 LYS A N 1
ATOM 1052 C CA . LYS A 1 133 ? -17.836 -6.710 19.194 1.00 82.00 133 LYS A CA 1
ATOM 1053 C C . LYS A 1 133 ? -16.602 -6.897 20.077 1.00 82.00 133 LYS A C 1
ATOM 1055 O O . LYS A 1 133 ? -15.810 -7.806 19.839 1.00 82.00 133 LYS A O 1
ATOM 1060 N N . SER A 1 134 ? -16.419 -6.037 21.074 1.00 78.62 134 SER A N 1
ATOM 1061 C CA . SER A 1 134 ? -15.289 -6.097 21.983 1.00 78.62 134 SER A CA 1
ATOM 1062 C C . SER A 1 134 ? -15.534 -7.099 23.096 1.00 78.62 134 SER A C 1
ATOM 1064 O O . SER A 1 134 ? -16.547 -7.040 23.791 1.00 78.62 134 SER A O 1
ATOM 1066 N N . LEU A 1 135 ? -14.523 -7.916 23.379 1.00 76.19 135 LEU A N 1
ATOM 1067 C CA . LEU A 1 135 ? -14.466 -8.639 24.643 1.00 76.19 135 LEU A CA 1
ATOM 1068 C C . LEU A 1 135 ? -14.482 -7.615 25.794 1.00 76.19 135 LEU A C 1
ATOM 1070 O O . LEU A 1 135 ? -13.727 -6.641 25.752 1.00 76.19 135 LEU A O 1
ATOM 1074 N N . GLU A 1 136 ? -15.401 -7.784 26.749 1.00 76.38 136 GLU A N 1
ATOM 1075 C CA . GLU A 1 136 ? -15.566 -6.946 27.956 1.00 76.38 136 GLU A CA 1
ATOM 1076 C C . GLU A 1 136 ? -15.731 -5.428 27.710 1.00 76.38 136 GLU A C 1
ATOM 1078 O O . GLU A 1 136 ? -15.505 -4.610 28.604 1.00 76.38 136 GLU A O 1
ATOM 1083 N N . GLY A 1 13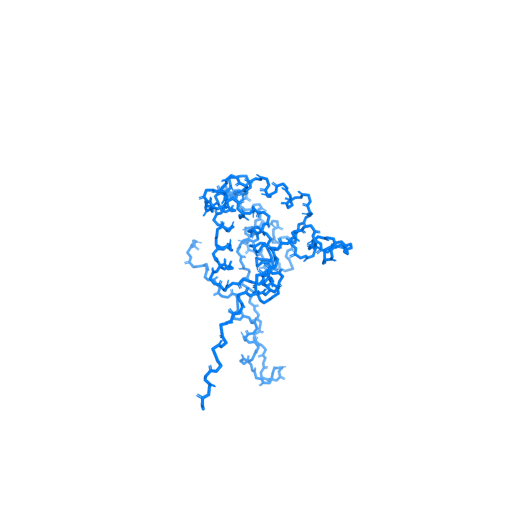7 ? -16.120 -5.009 26.499 1.00 64.31 137 GLY A N 1
ATOM 1084 C CA . GLY A 1 137 ? -16.252 -3.581 26.178 1.00 64.31 137 GLY A CA 1
ATOM 1085 C C . GLY A 1 137 ? -14.926 -2.810 26.269 1.00 64.31 137 GLY A C 1
ATOM 1086 O O . GLY A 1 137 ? -14.904 -1.620 26.595 1.00 64.31 137 GLY A O 1
ATOM 1087 N N . VAL A 1 138 ? -13.805 -3.488 26.025 1.00 69.56 138 VAL A N 1
ATOM 1088 C CA . VAL A 1 138 ? -12.461 -2.896 25.979 1.00 69.56 138 VAL A CA 1
ATOM 1089 C C . VAL A 1 138 ? -12.329 -1.832 24.875 1.00 69.56 138 VAL A C 1
ATOM 1091 O O . VAL A 1 138 ? -11.662 -0.820 25.086 1.00 69.56 138 VAL A O 1
ATOM 1094 N N . LEU A 1 139 ? -13.009 -2.001 23.738 1.00 69.00 139 LEU A N 1
ATOM 1095 C CA . LEU A 1 139 ? -13.055 -1.038 22.628 1.00 69.00 139 LEU A CA 1
ATOM 1096 C C . LEU A 1 139 ? -14.263 -0.091 22.750 1.00 69.00 139 LEU A C 1
ATOM 1098 O O . LEU A 1 139 ? -15.148 -0.066 21.895 1.00 69.00 139 LEU A O 1
ATOM 1102 N N . ARG A 1 140 ? -14.331 0.673 23.847 1.00 68.12 140 ARG A N 1
ATOM 1103 C CA . ARG A 1 140 ? -15.339 1.732 24.046 1.00 68.12 140 ARG A CA 1
ATOM 1104 C C . ARG A 1 140 ? -14.847 3.066 23.488 1.00 68.12 140 ARG A C 1
ATOM 1106 O O . ARG A 1 140 ? -13.716 3.460 23.749 1.00 68.12 140 ARG A O 1
ATOM 1113 N N . GLY A 1 141 ? -15.721 3.770 22.765 1.00 70.62 141 GLY A N 1
ATOM 1114 C CA . GLY A 1 141 ? -15.407 5.070 22.156 1.00 70.62 141 GLY A CA 1
ATOM 1115 C C . GLY A 1 141 ? -14.622 4.985 20.841 1.00 70.62 141 GLY A C 1
ATOM 1116 O O . GLY A 1 141 ? -14.199 6.014 20.328 1.00 70.62 141 GLY A O 1
ATOM 1117 N N . CYS A 1 142 ? -14.417 3.780 20.298 1.00 70.94 142 CYS A N 1
ATOM 1118 C CA . CYS A 1 142 ? -13.719 3.582 19.032 1.00 70.94 142 CYS A CA 1
ATOM 1119 C C . CYS A 1 142 ? -14.643 3.878 17.847 1.00 70.94 142 CYS A C 1
ATOM 1121 O O . CYS A 1 142 ? -15.676 3.228 17.677 1.00 70.94 142 CYS A O 1
ATOM 1123 N N . ILE A 1 143 ? -14.233 4.820 17.000 1.00 68.81 143 ILE A N 1
ATOM 1124 C CA . ILE A 1 143 ? -14.914 5.160 15.752 1.00 68.81 143 ILE A CA 1
ATOM 1125 C C . ILE A 1 143 ? -13.965 4.781 14.614 1.00 68.81 143 ILE A C 1
ATOM 1127 O O . ILE A 1 143 ? -13.005 5.492 14.343 1.00 68.81 143 ILE A O 1
ATOM 1131 N N . ARG A 1 144 ? -14.253 3.657 13.944 1.00 64.12 144 ARG A N 1
ATOM 1132 C CA . ARG A 1 144 ? -13.451 3.074 12.843 1.00 64.12 144 ARG A CA 1
ATOM 1133 C C . ARG A 1 144 ? -12.027 2.623 13.230 1.00 64.12 144 ARG A C 1
ATOM 1135 O O . ARG A 1 144 ? -11.561 2.807 14.342 1.00 64.12 144 ARG A O 1
ATOM 1142 N N . ASP A 1 145 ? -11.371 1.972 12.267 1.00 59.00 145 ASP A N 1
ATOM 1143 C CA . ASP A 1 145 ? -10.084 1.251 12.359 1.00 59.00 145 ASP A CA 1
ATOM 1144 C C . ASP A 1 145 ? -8.835 2.150 12.189 1.00 59.00 145 ASP A C 1
ATOM 1146 O O . ASP A 1 145 ? -7.719 1.664 12.034 1.00 59.00 145 ASP A O 1
ATOM 1150 N N . VAL A 1 146 ? -9.010 3.477 12.139 1.00 53.97 146 VAL A N 1
ATOM 1151 C CA . VAL A 1 146 ? -7.916 4.415 11.803 1.00 53.97 146 VAL A CA 1
ATOM 1152 C C . VAL A 1 146 ? -7.130 4.858 13.040 1.00 53.97 146 VAL A C 1
ATOM 1154 O O . VAL A 1 146 ? -5.948 5.182 12.929 1.00 53.97 146 VAL A O 1
ATOM 1157 N N . ASP A 1 147 ? -7.731 4.792 14.226 1.00 48.34 147 ASP A N 1
ATOM 1158 C CA . ASP A 1 147 ? -7.022 5.064 15.470 1.00 48.34 147 ASP A CA 1
ATOM 1159 C C . ASP A 1 147 ? -6.440 3.764 16.018 1.00 48.34 147 ASP A C 1
ATOM 1161 O O . ASP A 1 147 ? -7.152 2.891 16.518 1.00 48.34 147 ASP A O 1
ATOM 1165 N N . GLY A 1 148 ? -5.116 3.630 15.917 1.00 51.34 148 GLY A N 1
ATOM 1166 C CA . GLY A 1 148 ? -4.389 2.548 16.567 1.00 51.34 148 GLY A CA 1
ATOM 1167 C C . GLY A 1 148 ? -4.839 2.395 18.022 1.00 51.34 148 GLY A C 1
ATOM 1168 O O . GLY A 1 148 ? -4.880 3.355 18.791 1.00 51.34 148 GLY A O 1
ATOM 1169 N N . TRP A 1 149 ? -5.203 1.175 18.406 1.00 53.59 149 TRP A N 1
ATOM 1170 C CA . TRP A 1 149 ? -5.732 0.913 19.737 1.00 53.59 149 TRP A CA 1
ATOM 1171 C C . TRP A 1 149 ? -4.624 0.962 20.799 1.00 53.59 149 TRP A C 1
ATOM 1173 O O . TRP A 1 149 ? -3.642 0.216 20.745 1.00 53.59 149 TRP A O 1
ATOM 1183 N N . LEU A 1 150 ? -4.800 1.814 21.814 1.00 47.69 150 LEU A N 1
ATOM 1184 C CA . LEU A 1 150 ? -3.939 1.831 22.994 1.00 47.69 150 LEU A CA 1
ATOM 1185 C C . LEU A 1 150 ? -4.414 0.773 24.002 1.00 47.69 150 LEU A C 1
ATOM 1187 O O . LEU A 1 150 ? -5.219 1.043 24.893 1.00 47.69 150 LEU A O 1
ATOM 1191 N N . CYS A 1 151 ? -3.888 -0.444 23.877 1.00 53.22 151 CYS A N 1
ATOM 1192 C CA . CYS A 1 151 ? -4.132 -1.510 24.843 1.00 53.22 151 CYS A CA 1
ATOM 1193 C C . CYS A 1 151 ? -3.409 -1.234 26.172 1.00 53.22 151 CYS A C 1
ATOM 1195 O O . CYS A 1 151 ? -2.175 -1.179 26.224 1.00 53.22 151 CYS A O 1
ATOM 1197 N N . LYS A 1 152 ? -4.163 -1.112 27.274 1.00 48.78 152 LYS A N 1
ATOM 1198 C CA . LYS A 1 152 ? -3.592 -1.193 28.626 1.00 48.78 152 LYS A CA 1
ATOM 1199 C C . LYS A 1 152 ? -3.232 -2.647 28.920 1.00 48.78 152 LYS A C 1
ATOM 1201 O O . LYS A 1 152 ? -4.074 -3.435 29.334 1.00 48.78 152 LYS A O 1
ATOM 1206 N N . ILE A 1 153 ? -1.965 -2.986 28.739 1.00 61.41 153 ILE A N 1
ATOM 1207 C CA . ILE A 1 153 ? -1.412 -4.265 29.182 1.00 61.41 153 ILE A CA 1
ATOM 1208 C C . ILE A 1 153 ? -0.997 -4.182 30.655 1.00 61.41 153 ILE A C 1
ATOM 1210 O O . ILE A 1 153 ? -0.463 -3.165 31.106 1.00 61.41 153 ILE A O 1
ATOM 1214 N N . LYS A 1 154 ? -1.212 -5.260 31.414 1.00 66.12 154 LYS A N 1
ATOM 1215 C CA . LYS A 1 154 ? -0.605 -5.410 32.741 1.00 66.12 154 LYS A CA 1
ATOM 1216 C C . LYS A 1 154 ? 0.890 -5.654 32.543 1.00 66.12 154 LYS A C 1
ATOM 1218 O O . LYS A 1 154 ? 1.267 -6.610 31.872 1.00 66.12 154 LYS A O 1
ATOM 1223 N N . THR A 1 155 ? 1.734 -4.795 33.110 1.00 70.00 155 THR A N 1
ATOM 1224 C CA . THR A 1 155 ? 3.188 -4.993 33.082 1.00 70.00 155 THR A CA 1
ATOM 1225 C C . THR A 1 155 ? 3.524 -6.336 33.736 1.00 70.00 155 THR A C 1
ATOM 1227 O O . THR A 1 155 ? 3.165 -6.517 34.905 1.00 70.00 155 THR A O 1
ATOM 1230 N N . PRO A 1 156 ? 4.193 -7.270 33.035 1.00 74.81 156 PRO A N 1
ATOM 1231 C CA . PRO A 1 156 ? 4.597 -8.526 33.644 1.00 74.81 156 PRO A CA 1
ATOM 1232 C C . PRO A 1 156 ? 5.581 -8.258 34.782 1.00 74.81 156 PRO A C 1
ATOM 1234 O O . PRO A 1 156 ? 6.431 -7.363 34.723 1.00 74.81 156 PRO A O 1
ATOM 1237 N N . THR A 1 157 ? 5.453 -9.032 35.848 1.00 77.56 157 THR A N 1
ATOM 1238 C CA . THR A 1 157 ? 6.326 -8.951 37.014 1.00 77.56 157 THR A CA 1
ATOM 1239 C C . THR A 1 157 ? 7.727 -9.470 36.684 1.00 77.56 157 THR A C 1
ATOM 1241 O O . THR A 1 157 ? 7.940 -10.223 35.730 1.00 77.56 157 THR A O 1
ATOM 1244 N N . LYS A 1 158 ? 8.715 -9.121 37.518 1.00 77.12 158 LYS A N 1
ATOM 1245 C CA . LYS A 1 158 ? 10.092 -9.633 37.380 1.00 77.12 158 LYS A CA 1
ATOM 1246 C C . LYS A 1 158 ? 10.151 -11.168 37.408 1.00 77.12 158 LYS A C 1
ATOM 1248 O O . LYS A 1 158 ? 11.012 -11.753 36.764 1.00 77.12 158 LYS A O 1
ATOM 1253 N N . ARG A 1 159 ? 9.218 -11.810 38.118 1.00 78.31 159 ARG A N 1
ATOM 1254 C CA . ARG A 1 159 ? 9.091 -13.271 38.190 1.00 78.31 159 ARG A CA 1
ATOM 1255 C C . ARG A 1 159 ? 8.595 -13.883 36.877 1.00 78.31 159 ARG A C 1
ATOM 1257 O O . ARG A 1 159 ? 8.994 -14.992 36.554 1.00 78.31 159 ARG A O 1
ATOM 1264 N N . GLU A 1 160 ? 7.748 -13.168 36.142 1.00 76.50 160 GLU A N 1
ATOM 1265 C CA . GLU A 1 160 ? 7.144 -13.640 34.889 1.00 76.50 160 GLU A CA 1
ATOM 1266 C C . GLU A 1 160 ? 8.047 -13.396 33.671 1.00 76.50 160 GLU A C 1
ATOM 1268 O O . GLU A 1 160 ? 8.105 -14.242 32.787 1.00 76.50 160 GLU A O 1
ATOM 1273 N N . ALA A 1 161 ? 8.767 -12.267 33.614 1.00 73.00 161 ALA A N 1
ATOM 1274 C CA . ALA A 1 161 ? 9.550 -11.877 32.431 1.00 73.00 161 ALA A CA 1
ATOM 1275 C C . ALA A 1 161 ? 11.076 -11.877 3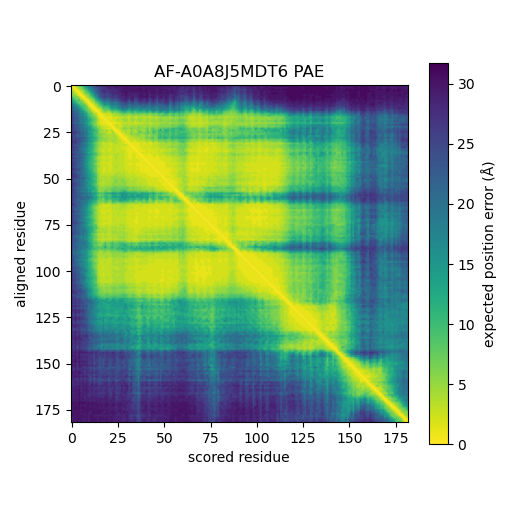2.633 1.00 73.00 161 ALA A C 1
ATOM 1277 O O . ALA A 1 161 ? 11.815 -11.676 31.669 1.00 73.00 161 ALA A O 1
ATOM 1278 N N . GLY A 1 162 ? 11.569 -12.043 33.867 1.00 76.75 162 GLY A N 1
ATOM 1279 C CA . GLY A 1 162 ? 12.987 -11.917 34.233 1.00 76.75 162 GLY A CA 1
ATOM 1280 C C . GLY A 1 162 ? 13.505 -10.474 34.137 1.00 76.75 162 GLY A C 1
ATOM 1281 O O . GLY A 1 162 ? 13.911 -9.879 35.138 1.00 76.75 162 GLY A O 1
ATOM 1282 N N . HIS A 1 163 ? 13.432 -9.885 32.941 1.00 73.31 163 HIS A N 1
ATOM 1283 C CA . HIS A 1 163 ? 13.860 -8.530 32.617 1.00 73.31 163 HIS A CA 1
ATOM 1284 C C . HIS A 1 163 ? 12.687 -7.704 32.067 1.00 73.31 163 HIS A C 1
ATOM 1286 O O . HIS A 1 163 ? 12.465 -7.614 30.868 1.00 73.31 163 HIS A O 1
ATOM 1292 N N . VAL A 1 164 ? 11.926 -7.065 32.958 1.00 60.91 164 VAL A N 1
ATOM 1293 C CA . VAL A 1 164 ? 10.668 -6.353 32.636 1.00 60.91 164 VAL A CA 1
ATOM 1294 C C . VAL A 1 164 ? 10.810 -5.336 31.489 1.00 60.91 164 VAL A C 1
ATOM 1296 O O . VAL A 1 164 ? 9.873 -5.125 30.723 1.00 60.91 164 VAL A O 1
ATOM 1299 N N . THR A 1 165 ? 11.985 -4.725 31.319 1.00 59.00 165 THR A N 1
ATOM 1300 C CA . THR A 1 165 ? 12.226 -3.748 30.250 1.00 59.00 165 THR A CA 1
ATOM 1301 C C . THR A 1 165 ? 12.324 -4.367 28.858 1.00 59.00 165 THR A C 1
ATOM 1303 O O . THR A 1 165 ? 12.016 -3.653 27.911 1.00 59.00 165 THR A O 1
ATOM 1306 N N . SER A 1 166 ? 12.678 -5.653 28.697 1.00 60.62 166 SER A N 1
ATOM 1307 C CA . SER A 1 166 ? 12.735 -6.317 27.378 1.00 60.62 166 SER A CA 1
ATOM 1308 C C . SER A 1 166 ? 11.341 -6.476 26.753 1.00 60.62 166 SER A C 1
ATOM 1310 O O . SER A 1 166 ? 11.191 -6.348 25.540 1.00 60.62 166 SER A O 1
ATOM 1312 N N . PHE A 1 167 ? 10.308 -6.631 27.589 1.00 54.31 167 PHE A N 1
ATOM 1313 C CA . PHE A 1 167 ? 8.908 -6.775 27.175 1.00 54.31 167 PHE A CA 1
ATOM 1314 C C . PHE A 1 167 ? 8.368 -5.539 26.430 1.00 54.31 167 PHE A C 1
ATOM 1316 O O . PHE A 1 167 ? 7.544 -5.652 25.525 1.00 54.31 167 PHE A O 1
ATOM 1323 N N . PHE A 1 168 ? 8.872 -4.345 26.757 1.00 53.41 168 PHE A N 1
ATOM 1324 C CA . PHE A 1 168 ? 8.410 -3.088 26.159 1.00 53.41 168 PHE A CA 1
ATOM 1325 C C . PHE A 1 168 ? 9.079 -2.733 24.826 1.00 53.41 168 PHE A C 1
ATOM 1327 O O . PHE A 1 168 ? 8.569 -1.863 24.118 1.00 53.41 168 PHE A O 1
ATOM 1334 N N . TRP A 1 169 ? 10.174 -3.395 24.436 1.00 43.03 169 TRP A N 1
ATOM 1335 C CA . TRP A 1 169 ? 10.808 -3.135 23.134 1.00 43.03 169 TRP A CA 1
ATOM 1336 C C . TRP A 1 169 ? 9.950 -3.628 21.965 1.00 43.03 169 TRP A C 1
ATOM 1338 O O . TRP A 1 169 ? 9.940 -2.982 20.921 1.00 43.03 169 TRP A O 1
ATOM 1348 N N . ALA A 1 170 ? 9.150 -4.681 22.162 1.00 41.97 170 ALA A N 1
ATOM 1349 C CA . ALA A 1 170 ? 8.199 -5.172 21.163 1.00 41.97 170 ALA A CA 1
ATOM 1350 C C . ALA A 1 170 ? 6.985 -4.237 20.958 1.00 41.97 170 ALA A C 1
ATOM 1352 O O . ALA A 1 170 ? 6.429 -4.173 19.867 1.00 41.97 170 ALA A O 1
ATOM 1353 N N . LEU A 1 171 ? 6.590 -3.469 21.982 1.00 42.84 171 LEU A N 1
ATOM 1354 C CA . LEU A 1 171 ? 5.417 -2.576 21.956 1.00 42.84 171 LEU A CA 1
ATOM 1355 C C . LEU A 1 171 ? 5.739 -1.114 21.614 1.00 42.84 171 LEU A C 1
ATOM 1357 O O . LEU A 1 171 ? 4.832 -0.314 21.375 1.00 42.84 171 LEU A O 1
ATOM 1361 N N . ARG A 1 172 ? 7.021 -0.732 21.576 1.00 34.56 172 ARG A N 1
ATOM 1362 C CA . ARG A 1 172 ? 7.449 0.660 21.350 1.00 34.56 172 ARG A CA 1
ATOM 1363 C C . ARG A 1 172 ? 7.128 1.184 19.941 1.00 34.56 172 ARG A C 1
ATOM 1365 O O . ARG A 1 172 ? 7.122 2.396 19.751 1.00 34.56 172 ARG A O 1
ATOM 1372 N N . LEU A 1 173 ? 6.802 0.305 18.989 1.00 34.56 173 LEU A N 1
ATOM 1373 C CA . LEU A 1 173 ? 6.404 0.666 17.621 1.00 34.56 173 LEU A CA 1
ATOM 1374 C C . LEU A 1 173 ? 4.973 1.234 17.506 1.00 34.56 173 LEU A C 1
ATOM 1376 O O . LEU A 1 173 ? 4.653 1.829 16.484 1.00 34.56 173 LEU A O 1
ATOM 1380 N N . LEU A 1 174 ? 4.127 1.113 18.539 1.00 38.12 174 LEU A N 1
ATOM 1381 C CA . LEU A 1 174 ? 2.722 1.561 18.503 1.00 38.12 174 LEU A CA 1
ATOM 1382 C C . LEU A 1 174 ? 2.478 2.962 19.093 1.00 38.12 174 LEU A C 1
ATOM 1384 O O . LEU A 1 174 ? 1.347 3.436 19.111 1.00 38.12 174 LEU A O 1
ATOM 1388 N N . ARG A 1 175 ? 3.514 3.665 19.568 1.00 32.97 175 ARG A N 1
ATOM 1389 C CA . ARG A 1 175 ? 3.373 5.039 20.085 1.00 32.97 175 ARG A CA 1
ATOM 1390 C C . ARG A 1 175 ? 3.563 6.086 18.985 1.00 32.97 175 ARG A C 1
ATOM 1392 O O . ARG A 1 175 ? 4.465 6.915 19.081 1.00 32.97 175 ARG A O 1
ATOM 1399 N N . TYR A 1 176 ? 2.703 6.087 17.970 1.00 30.94 176 TYR A N 1
ATOM 1400 C CA . TYR A 1 176 ? 2.504 7.291 17.161 1.00 30.94 176 TYR A CA 1
ATOM 1401 C C . TYR A 1 176 ? 1.271 8.046 17.671 1.00 30.94 176 TYR A C 1
ATOM 1403 O O . TYR A 1 176 ? 0.166 7.524 17.734 1.00 30.94 176 TYR A O 1
ATOM 1411 N N . LYS A 1 177 ? 1.552 9.268 18.134 1.00 34.94 177 LYS A N 1
ATOM 1412 C CA . LYS A 1 177 ? 0.662 10.300 18.673 1.00 34.94 177 LYS A CA 1
ATOM 1413 C C . LYS A 1 177 ? -0.703 10.385 17.973 1.00 34.94 177 LYS A C 1
ATOM 1415 O O . LYS A 1 177 ? -0.754 10.752 16.806 1.00 34.94 177 LYS A O 1
ATOM 1420 N N . CYS A 1 178 ? -1.773 10.273 18.755 1.00 30.69 178 CYS A N 1
ATOM 1421 C CA . CYS A 1 178 ? -2.987 11.062 18.556 1.00 30.69 178 CYS A CA 1
ATOM 1422 C C . CYS A 1 178 ? -3.251 11.813 19.871 1.00 30.69 178 CYS A C 1
ATOM 1424 O O . CYS A 1 178 ? -3.900 11.324 20.787 1.00 30.69 178 CYS A O 1
ATOM 1426 N N . THR A 1 179 ? -2.602 12.967 20.029 1.00 34.19 179 THR A N 1
ATOM 1427 C CA . THR A 1 179 ? -2.901 13.937 21.093 1.00 34.19 179 THR A CA 1
ATOM 1428 C C . THR A 1 179 ? -3.360 15.205 20.411 1.00 34.19 179 THR A C 1
ATOM 1430 O O . THR A 1 179 ? -2.538 16.087 20.171 1.00 34.19 179 THR A O 1
ATOM 1433 N N . SER A 1 180 ? -4.626 15.236 20.003 1.00 33.19 180 SER A N 1
ATOM 1434 C CA . SER A 1 180 ? -5.484 16.424 19.882 1.00 33.19 180 SER A CA 1
ATOM 1435 C C . SER A 1 180 ? -6.738 16.039 19.103 1.00 33.19 180 SER A C 1
ATOM 1437 O O . SER A 1 180 ? -6.734 16.079 17.881 1.00 33.19 180 SER A O 1
ATOM 1439 N N . LEU A 1 181 ? -7.789 15.648 19.822 1.00 28.30 181 LEU A N 1
ATOM 1440 C CA . LEU A 1 181 ? -9.173 16.054 19.574 1.00 28.30 181 LEU A CA 1
ATOM 1441 C C . LEU A 1 181 ? -10.052 15.427 20.663 1.00 28.30 181 LEU A C 1
ATOM 1443 O O . LEU A 1 181 ? -10.230 14.213 20.700 1.00 28.30 181 LEU A O 1
ATOM 1447 N N . ILE A 1 182 ? -10.613 16.334 21.471 1.00 32.28 182 ILE A N 1
ATOM 1448 C CA . ILE A 1 182 ? -11.594 16.168 22.557 1.00 32.28 182 ILE A CA 1
ATOM 1449 C C . ILE A 1 182 ? -11.005 15.748 23.909 1.00 32.28 182 ILE A C 1
ATOM 1451 O O . ILE A 1 182 ? -10.585 14.586 24.082 1.00 32.28 182 ILE A O 1
#